Protein AF-A0A9W7EM83-F1 (afdb_monomer_lite)

Radius of gyration: 25.7 Å; chains: 1; bounding box: 63×50×72 Å

Secondary structure (DSSP, 8-state):
------SSGGGB---S-TTS-BPTTEESGGG-EE-TTEEEES-GGG-EEEE--TTTHHHHHHHHHHHHHHHHHHHHHHHTTTS-HHHHHHHHHHHHHHHHHHHHHHHHHHHHHHHHHHHHHHHHHHHHHHHHHT----HHHHHHHHHHHTTT-S-TTTSS-GGGTS---HHHHHHHHHHHHHHHHHHHHHHHHHHHHHHHTHHHH-S-HHHHHTTS-HHHHHHHHHHHHHHHHHH-HHHHTTHHHHTTB-GGGTTHHHHHHHHHHHHHTGGGGSSTT-HHHHHHHHHHHHHHHHHHHHH--BSSHHHHHHHHHHHHHHHHHHHHHHHHHHHHHHHHHHHHHHHHHHHT--

Structure (mmCIF, N/CA/C/O backbone):
data_AF-A0A9W7EM83-F1
#
_entry.id   AF-A0A9W7EM83-F1
#
loop_
_atom_site.group_PDB
_atom_site.id
_atom_site.type_symbol
_atom_site.label_atom_id
_atom_site.label_alt_id
_atom_site.label_comp_id
_atom_site.label_asym_id
_atom_site.label_entity_id
_atom_site.label_seq_id
_atom_site.pdbx_PDB_ins_code
_atom_site.Cartn_x
_atom_site.Cartn_y
_atom_site.Cartn_z
_atom_site.occupancy
_atom_site.B_iso_or_equiv
_atom_site.auth_seq_id
_atom_site.auth_comp_id
_atom_site.auth_asym_id
_atom_site.auth_atom_id
_atom_site.pdbx_PDB_model_num
ATOM 1 N N . MET A 1 1 ? 36.657 0.767 -36.442 1.00 49.69 1 MET A N 1
ATOM 2 C CA . MET A 1 1 ? 35.307 1.343 -36.303 1.00 49.69 1 MET A CA 1
ATOM 3 C C . MET A 1 1 ? 34.689 0.640 -35.122 1.00 49.69 1 MET A C 1
ATOM 5 O O . MET A 1 1 ? 34.469 -0.561 -35.218 1.00 49.69 1 MET A O 1
ATOM 9 N N . ASP A 1 2 ? 34.515 1.343 -34.010 1.00 57.38 2 ASP A N 1
ATOM 10 C CA . ASP A 1 2 ? 33.859 0.766 -32.840 1.00 57.38 2 ASP A CA 1
ATOM 11 C C . ASP A 1 2 ? 32.351 0.787 -33.092 1.00 57.38 2 ASP A C 1
ATOM 13 O O . ASP A 1 2 ? 31.759 1.849 -33.286 1.00 57.38 2 ASP A O 1
ATOM 17 N N . ILE A 1 3 ? 31.741 -0.396 -33.169 1.00 64.19 3 ILE A N 1
ATOM 18 C CA . ILE A 1 3 ? 30.293 -0.542 -33.322 1.00 64.19 3 ILE A CA 1
ATOM 19 C C . ILE A 1 3 ? 29.678 -0.306 -31.944 1.00 64.19 3 ILE A C 1
ATOM 21 O O . ILE A 1 3 ? 29.741 -1.165 -31.065 1.00 64.19 3 ILE A O 1
ATOM 25 N N . LEU A 1 4 ? 29.113 0.881 -31.742 1.00 67.88 4 LEU A N 1
ATOM 26 C CA . LEU A 1 4 ? 28.417 1.230 -30.510 1.00 67.88 4 LEU A CA 1
ATOM 27 C C . LEU A 1 4 ? 26.997 0.661 -30.552 1.00 67.88 4 LEU A C 1
ATOM 29 O O . LEU A 1 4 ? 26.191 1.040 -31.399 1.00 67.88 4 LEU A O 1
ATOM 33 N N . GLN A 1 5 ? 26.699 -0.266 -29.642 1.00 71.31 5 GLN A N 1
ATOM 34 C CA . GLN A 1 5 ? 25.366 -0.847 -29.519 1.00 71.31 5 GLN A CA 1
ATOM 35 C C . GLN A 1 5 ? 24.432 0.082 -28.752 1.00 71.31 5 GLN A C 1
ATOM 37 O O . GLN A 1 5 ? 24.792 0.651 -27.721 1.00 71.31 5 GLN A O 1
ATOM 42 N N . CYS A 1 6 ? 23.207 0.192 -29.247 1.00 73.25 6 CYS A N 1
ATOM 43 C CA . CYS A 1 6 ? 22.164 0.962 -28.598 1.00 73.25 6 CYS A CA 1
ATOM 44 C C . CYS A 1 6 ? 21.728 0.319 -27.290 1.00 73.25 6 CYS A C 1
ATOM 46 O O . CYS A 1 6 ? 21.793 -0.899 -27.116 1.00 73.25 6 CYS A O 1
ATOM 48 N N . GLN A 1 7 ? 21.244 1.148 -26.369 1.00 70.25 7 GLN A N 1
ATOM 49 C CA . GLN A 1 7 ? 20.857 0.671 -25.047 1.00 70.25 7 GLN A CA 1
ATOM 50 C C . GLN A 1 7 ? 19.668 -0.301 -25.112 1.00 70.25 7 GLN A C 1
ATOM 52 O O . GLN A 1 7 ? 19.608 -1.262 -24.343 1.00 70.25 7 GLN A O 1
ATOM 57 N N . ASN A 1 8 ? 18.771 -0.088 -26.075 1.00 74.38 8 ASN A N 1
ATOM 58 C CA . ASN A 1 8 ? 17.724 -1.016 -26.478 1.00 74.38 8 ASN A CA 1
ATOM 59 C C . ASN A 1 8 ? 17.770 -1.169 -28.014 1.00 74.38 8 ASN A C 1
ATOM 61 O O . ASN A 1 8 ? 17.796 -0.150 -28.711 1.00 74.38 8 ASN A O 1
ATOM 65 N N . PRO A 1 9 ? 17.754 -2.401 -28.558 1.00 74.75 9 PRO A N 1
ATOM 66 C CA . PRO A 1 9 ? 17.770 -2.633 -30.004 1.00 74.75 9 PRO A CA 1
ATOM 67 C C . PRO A 1 9 ? 16.621 -1.953 -30.757 1.00 74.75 9 PRO A C 1
ATOM 69 O O . PRO A 1 9 ? 16.778 -1.600 -31.918 1.00 74.75 9 PRO A O 1
ATOM 72 N N . MET A 1 10 ? 15.477 -1.739 -30.101 1.00 77.50 10 MET A N 1
ATOM 73 C CA . MET A 1 10 ? 14.295 -1.116 -30.706 1.00 77.50 10 MET A CA 1
ATOM 74 C C . MET A 1 10 ? 14.425 0.404 -30.873 1.00 77.50 10 MET A C 1
ATOM 76 O O . MET A 1 10 ? 13.643 0.995 -31.611 1.00 77.50 10 MET A O 1
ATOM 80 N N . HIS A 1 11 ? 15.381 1.050 -30.195 1.00 84.00 11 HIS A N 1
ATOM 81 C CA . HIS A 1 11 ? 15.569 2.507 -30.278 1.00 84.00 11 HIS A CA 1
ATOM 82 C C . HIS A 1 11 ? 16.414 2.918 -31.481 1.00 84.00 11 HIS A C 1
ATOM 84 O O . HIS A 1 11 ? 16.572 4.107 -31.745 1.00 84.00 11 HIS A O 1
ATOM 90 N N . CYS A 1 12 ? 16.971 1.946 -32.203 1.00 84.94 12 CYS A N 1
ATOM 91 C CA . CYS A 1 12 ? 17.885 2.182 -33.301 1.00 84.94 12 CYS A CA 1
ATOM 92 C C . CYS A 1 12 ? 17.387 1.538 -34.579 1.00 84.94 12 CYS A C 1
ATOM 94 O O . CYS A 1 12 ? 17.029 0.363 -34.603 1.00 84.94 12 CYS A O 1
ATOM 96 N N . LYS A 1 13 ? 17.431 2.311 -35.662 1.00 82.19 13 LYS A N 1
ATOM 97 C CA . LYS A 1 13 ? 17.262 1.792 -37.021 1.00 82.19 13 LYS A CA 1
ATOM 98 C C . LYS A 1 13 ? 18.557 1.162 -37.537 1.00 82.19 13 LYS A C 1
ATOM 100 O O . LYS A 1 13 ? 18.506 0.190 -38.285 1.00 82.19 13 LYS A O 1
ATOM 105 N N . GLY A 1 14 ? 19.702 1.688 -37.090 1.00 69.19 14 GLY A N 1
ATOM 106 C CA . GLY A 1 14 ? 21.023 1.332 -37.607 1.00 69.19 14 GLY A CA 1
ATOM 107 C C . GLY A 1 14 ? 21.292 1.954 -38.983 1.00 69.19 14 GLY A C 1
ATOM 108 O O . GLY A 1 14 ? 20.375 2.197 -39.760 1.00 69.19 14 GLY A O 1
ATOM 109 N N . GLY A 1 15 ? 22.559 2.237 -39.290 1.00 69.44 15 GLY A N 1
ATOM 110 C CA . GLY A 1 15 ? 22.936 2.894 -40.543 1.00 69.44 15 GLY A CA 1
ATOM 111 C C . GLY A 1 15 ? 24.332 3.510 -40.499 1.00 69.44 15 GLY A C 1
ATOM 112 O O . GLY A 1 15 ? 24.986 3.510 -39.458 1.00 69.44 15 GLY A O 1
ATOM 113 N N . VAL A 1 16 ? 24.795 4.004 -41.651 1.00 65.75 16 VAL A N 1
ATOM 114 C CA . VAL A 1 16 ? 26.081 4.720 -41.800 1.00 65.75 16 VAL A CA 1
ATOM 115 C C . VAL A 1 16 ? 25.882 6.242 -41.745 1.00 65.75 16 VAL A C 1
ATOM 117 O O . VAL A 1 16 ? 26.841 6.979 -41.536 1.00 65.75 16 VAL A O 1
ATOM 120 N N . ASP A 1 17 ? 24.640 6.702 -41.918 1.00 69.31 17 ASP A N 1
ATOM 121 C CA . ASP A 1 17 ? 24.267 8.113 -41.865 1.00 69.31 17 ASP A CA 1
ATOM 122 C C . ASP A 1 17 ? 24.101 8.571 -40.415 1.00 69.31 17 ASP A C 1
ATOM 124 O O . ASP A 1 17 ? 23.367 7.952 -39.643 1.00 69.31 17 ASP A O 1
ATOM 128 N N . THR A 1 18 ? 24.785 9.656 -40.045 1.00 65.44 18 THR A N 1
ATOM 129 C CA . THR A 1 18 ? 24.833 10.154 -38.659 1.00 65.44 18 THR A CA 1
ATOM 130 C C . THR A 1 18 ? 23.515 10.749 -38.167 1.00 65.44 18 THR A C 1
ATOM 132 O O . THR A 1 18 ? 23.323 10.860 -36.958 1.00 65.44 18 THR A O 1
ATOM 135 N N . ASP A 1 19 ? 22.606 11.082 -39.084 1.00 66.75 19 ASP A N 1
ATOM 136 C CA . ASP A 1 19 ? 21.391 11.840 -38.777 1.00 66.75 19 ASP A CA 1
ATOM 137 C C . ASP A 1 19 ? 20.120 10.965 -38.677 1.00 66.75 19 ASP A C 1
ATOM 139 O O . ASP A 1 19 ? 19.109 11.438 -38.169 1.00 66.75 19 ASP A O 1
ATOM 143 N N . ASP A 1 20 ? 20.155 9.685 -39.087 1.00 74.38 20 ASP A N 1
ATOM 144 C CA . ASP A 1 20 ? 18.991 8.762 -39.054 1.00 74.38 20 ASP A CA 1
ATOM 145 C C . ASP A 1 20 ? 19.320 7.408 -38.387 1.00 74.38 20 ASP A C 1
ATOM 147 O O . ASP A 1 20 ? 18.871 6.339 -38.803 1.00 74.38 20 ASP A O 1
ATOM 151 N N . LEU A 1 21 ? 20.146 7.432 -37.333 1.00 83.50 21 LEU A N 1
ATOM 152 C CA . LEU A 1 21 ? 20.467 6.228 -36.549 1.00 83.50 21 LEU A CA 1
ATOM 153 C C . LEU A 1 21 ? 19.331 5.794 -35.610 1.00 83.50 21 LEU A C 1
ATOM 155 O O . LEU A 1 21 ? 19.202 4.597 -35.324 1.00 83.50 21 LEU A O 1
ATOM 159 N N . CYS A 1 22 ? 18.532 6.743 -35.116 1.00 85.88 22 CYS A N 1
ATOM 160 C CA . CYS A 1 22 ? 17.524 6.510 -34.084 1.00 85.88 22 CYS A CA 1
ATOM 161 C C . CYS A 1 22 ? 16.130 6.227 -34.657 1.00 85.88 22 CYS A C 1
ATOM 163 O O . CYS A 1 22 ? 15.745 6.707 -35.723 1.00 85.88 22 CYS A O 1
ATOM 165 N N . ALA A 1 23 ? 15.363 5.409 -33.939 1.00 86.06 23 ALA A N 1
ATOM 166 C CA . ALA A 1 23 ? 13.948 5.195 -34.209 1.00 86.06 23 ALA A CA 1
ATOM 167 C C . ALA A 1 23 ? 13.138 6.473 -33.925 1.00 86.06 23 ALA A C 1
ATOM 169 O O . ALA A 1 23 ? 13.580 7.359 -33.196 1.00 86.06 23 ALA A O 1
ATOM 170 N N . GLU A 1 24 ? 11.940 6.567 -34.500 1.00 86.31 24 GLU A N 1
ATOM 171 C CA . GLU A 1 24 ? 11.069 7.735 -34.337 1.00 86.31 24 GLU A CA 1
ATOM 172 C C . GLU A 1 24 ? 10.780 8.024 -32.854 1.00 86.31 24 GLU A C 1
ATOM 174 O O . GLU A 1 24 ? 10.448 7.118 -32.089 1.00 86.31 24 GLU A O 1
ATOM 179 N N . GLY A 1 25 ? 10.933 9.288 -32.451 1.00 82.81 25 GLY A N 1
ATOM 180 C CA . GLY A 1 25 ? 10.764 9.734 -31.067 1.00 82.81 25 GLY A CA 1
ATOM 181 C C . GLY A 1 25 ? 11.995 9.579 -30.170 1.00 82.81 25 GLY A C 1
ATOM 182 O O . GLY A 1 25 ? 11.951 10.043 -29.031 1.00 82.81 25 GLY A O 1
ATOM 183 N N . TYR A 1 26 ? 13.092 8.998 -30.671 1.00 85.12 26 TYR A N 1
ATOM 184 C CA . TYR A 1 26 ? 14.359 8.829 -29.956 1.00 85.12 26 TYR A CA 1
ATOM 185 C C . TYR A 1 26 ? 15.478 9.676 -30.577 1.00 85.12 26 TYR A C 1
ATOM 187 O O . TYR A 1 26 ? 15.551 9.851 -31.789 1.00 85.12 26 TYR A O 1
ATOM 195 N N . THR A 1 27 ? 16.388 10.179 -29.745 1.00 86.38 27 THR A N 1
ATOM 196 C CA . THR A 1 27 ? 17.524 11.016 -30.152 1.00 86.38 27 THR A CA 1
ATOM 197 C C . THR A 1 27 ? 18.722 10.842 -29.206 1.00 86.38 27 THR A C 1
ATOM 199 O O . THR A 1 27 ? 18.660 10.109 -28.214 1.00 86.38 27 THR A O 1
ATOM 202 N N . GLY A 1 28 ? 19.831 11.519 -29.507 1.00 81.38 28 GLY A N 1
ATOM 203 C CA . GLY A 1 28 ? 21.039 11.562 -28.682 1.00 81.38 28 GLY A CA 1
ATOM 204 C C . GLY A 1 28 ? 21.938 10.316 -28.763 1.00 81.38 28 GLY A C 1
ATOM 205 O O . GLY A 1 28 ? 21.669 9.374 -29.513 1.00 81.38 28 GLY A O 1
ATOM 206 N N . PRO A 1 29 ? 23.047 10.293 -27.997 1.00 79.25 29 PRO A N 1
ATOM 207 C CA . PRO A 1 29 ? 23.989 9.176 -28.000 1.00 79.25 29 PRO A CA 1
ATOM 208 C C . PRO A 1 29 ? 23.312 7.854 -27.618 1.00 79.25 29 PRO A C 1
ATOM 210 O O . PRO A 1 29 ? 22.580 7.792 -26.632 1.00 79.25 29 PRO A O 1
ATOM 213 N N . LEU A 1 30 ? 23.574 6.792 -28.391 1.00 77.81 30 LEU A N 1
ATOM 214 C CA . LEU A 1 30 ? 22.966 5.457 -28.233 1.00 77.81 30 LEU A CA 1
ATOM 215 C C . LEU A 1 30 ? 21.424 5.435 -28.315 1.00 77.81 30 LEU A C 1
ATOM 217 O O . LEU A 1 30 ? 20.813 4.455 -27.879 1.00 77.81 30 LEU A O 1
ATOM 221 N N . CYS A 1 31 ? 20.812 6.499 -28.855 1.00 83.56 31 CYS A N 1
ATOM 222 C CA . CYS A 1 31 ? 19.362 6.696 -28.938 1.00 83.56 31 CYS A CA 1
ATOM 223 C C . CYS A 1 31 ? 18.668 6.553 -27.573 1.00 83.56 31 CYS A C 1
ATOM 225 O O . CYS A 1 31 ? 17.634 5.899 -27.427 1.00 83.56 31 CYS A O 1
ATOM 227 N N . ALA A 1 32 ? 19.300 7.135 -26.550 1.00 78.81 32 ALA A N 1
ATOM 228 C CA . ALA A 1 32 ? 18.890 7.049 -25.151 1.00 78.81 32 ALA A CA 1
ATOM 229 C C . ALA A 1 32 ? 18.192 8.322 -24.628 1.00 78.81 32 ALA A C 1
ATOM 231 O O . ALA A 1 32 ? 18.036 8.478 -23.418 1.00 78.81 32 ALA A O 1
ATOM 232 N N . ALA A 1 33 ? 17.776 9.234 -25.509 1.00 79.69 33 ALA A N 1
ATOM 233 C CA . ALA A 1 33 ? 16.968 10.406 -25.173 1.00 79.69 33 ALA A CA 1
ATOM 234 C C . ALA A 1 33 ? 15.706 10.464 -26.049 1.00 79.69 33 ALA A C 1
ATOM 236 O O . ALA A 1 33 ? 15.652 9.811 -27.089 1.00 79.69 33 ALA A O 1
ATOM 237 N N . CYS A 1 34 ? 14.700 11.239 -25.638 1.00 79.69 34 CYS A N 1
ATOM 238 C CA . CYS A 1 34 ? 13.476 11.444 -26.416 1.00 79.69 34 CYS A CA 1
ATOM 239 C C . CYS A 1 34 ? 13.520 12.748 -27.216 1.00 79.69 34 CYS A C 1
ATOM 241 O O . CYS A 1 34 ? 14.134 13.725 -26.789 1.00 79.69 34 CYS A O 1
ATOM 243 N N . ASP A 1 35 ? 12.873 12.743 -28.377 1.00 83.00 35 ASP A N 1
ATOM 244 C CA . ASP A 1 35 ? 12.746 13.909 -29.254 1.00 83.00 35 ASP A CA 1
ATOM 245 C C . ASP A 1 35 ? 11.735 14.943 -28.702 1.00 83.00 35 ASP A C 1
ATOM 247 O O . ASP A 1 35 ? 10.954 14.660 -27.795 1.00 83.00 35 ASP A O 1
ATOM 251 N N . THR A 1 36 ? 11.722 16.147 -29.274 1.00 72.56 36 THR A N 1
ATOM 252 C CA . THR A 1 36 ? 11.050 17.380 -28.814 1.00 72.56 36 THR A CA 1
ATOM 253 C C . THR A 1 36 ? 9.522 17.322 -28.628 1.00 72.56 36 THR A C 1
ATOM 255 O O . THR A 1 36 ? 8.952 18.278 -28.112 1.00 72.56 36 THR A O 1
ATOM 258 N N . ASN A 1 37 ? 8.855 16.208 -28.954 1.00 71.62 37 ASN A N 1
ATOM 259 C CA . ASN A 1 37 ? 7.415 15.973 -28.730 1.00 71.62 37 ASN A CA 1
ATOM 260 C C . ASN A 1 37 ? 7.110 14.676 -27.960 1.00 71.62 37 ASN A C 1
ATOM 262 O O . ASN A 1 37 ? 5.963 14.221 -27.910 1.00 71.62 37 ASN A O 1
ATOM 266 N N . PHE A 1 38 ? 8.139 14.061 -27.385 1.00 76.06 38 PHE A N 1
ATOM 267 C CA . PHE A 1 38 ? 8.040 12.794 -26.689 1.00 76.06 38 PHE A CA 1
ATOM 268 C C . PHE A 1 38 ? 8.564 12.935 -25.263 1.00 76.06 38 PHE A C 1
ATOM 270 O O . PHE A 1 38 ? 9.593 13.560 -25.017 1.00 76.06 38 PHE A O 1
ATOM 277 N N . ALA A 1 39 ? 7.890 12.299 -24.313 1.00 70.31 39 ALA A N 1
ATOM 278 C CA . ALA A 1 39 ? 8.386 12.183 -22.955 1.00 70.31 39 ALA A CA 1
ATOM 279 C C . ALA A 1 39 ? 8.982 10.806 -22.694 1.00 70.31 39 ALA A C 1
ATOM 281 O O . ALA A 1 39 ? 8.380 9.774 -23.004 1.00 70.31 39 ALA A O 1
ATOM 282 N N . ALA A 1 40 ? 10.153 10.824 -22.062 1.00 66.38 40 ALA A N 1
ATOM 283 C CA . ALA A 1 40 ? 10.807 9.643 -21.536 1.00 66.38 40 ALA A CA 1
ATOM 284 C C . ALA A 1 40 ? 10.001 9.043 -20.380 1.00 66.38 40 ALA A C 1
ATOM 286 O O . ALA A 1 40 ? 9.640 9.736 -19.429 1.00 66.38 40 ALA A O 1
ATOM 287 N N . VAL A 1 41 ? 9.760 7.739 -20.460 1.00 61.66 41 VAL A N 1
ATOM 288 C CA . VAL A 1 41 ? 9.208 6.907 -19.392 1.00 61.66 41 VAL A CA 1
ATOM 289 C C . VAL A 1 41 ? 10.156 5.733 -19.175 1.00 61.66 41 VAL A C 1
ATOM 291 O O . VAL A 1 41 ? 10.472 5.011 -20.119 1.00 61.66 41 VAL A O 1
ATOM 294 N N . GLY A 1 42 ? 10.598 5.524 -17.936 1.00 53.66 42 GLY A N 1
ATOM 295 C CA . GLY A 1 42 ? 11.613 4.516 -17.605 1.00 53.66 42 GLY A CA 1
ATOM 296 C C . GLY A 1 42 ? 13.051 4.981 -17.868 1.00 53.66 42 GLY A C 1
ATOM 297 O O . GLY A 1 42 ? 13.299 6.131 -18.217 1.00 53.66 42 GLY A O 1
ATOM 298 N N . PHE A 1 43 ? 14.021 4.084 -17.675 1.00 54.38 43 PHE A N 1
ATOM 299 C CA . PHE A 1 43 ? 15.445 4.390 -17.839 1.00 54.38 43 PHE A CA 1
ATOM 300 C C . PHE A 1 43 ? 16.209 3.226 -18.470 1.00 54.38 43 PHE A C 1
ATOM 302 O O . PHE A 1 43 ? 15.812 2.055 -18.412 1.00 54.38 43 PHE A O 1
ATOM 309 N N . GLY A 1 44 ? 17.349 3.552 -19.068 1.00 63.78 44 GLY A N 1
ATOM 310 C CA . GLY A 1 44 ? 18.242 2.585 -19.679 1.00 63.78 44 GLY A CA 1
ATOM 311 C C . GLY A 1 44 ? 17.572 1.731 -20.759 1.00 63.78 44 GLY A C 1
ATOM 312 O O . GLY A 1 44 ? 17.021 2.263 -21.715 1.00 63.78 44 GLY A O 1
ATOM 313 N N . GLN A 1 45 ? 17.594 0.401 -20.611 1.00 58.31 45 GLN A N 1
ATOM 314 C CA . GLN A 1 45 ? 16.956 -0.503 -21.586 1.00 58.31 45 GLN A CA 1
ATOM 315 C C . GLN A 1 45 ? 15.419 -0.425 -21.573 1.00 58.31 45 GLN A C 1
ATOM 317 O O . GLN A 1 45 ? 14.781 -0.837 -22.538 1.00 58.31 45 GLN A O 1
ATOM 322 N N . SER A 1 46 ? 14.828 0.086 -20.486 1.00 58.00 46 SER A N 1
ATOM 323 C CA . SER A 1 46 ? 13.373 0.228 -20.306 1.00 58.00 46 SER A CA 1
ATOM 324 C C . SER A 1 46 ? 12.832 1.608 -20.690 1.00 58.00 46 SER A C 1
ATOM 326 O O . SER A 1 46 ? 11.640 1.859 -20.533 1.00 58.00 46 SER A O 1
ATOM 328 N N . LEU A 1 47 ? 13.702 2.504 -21.167 1.00 66.25 47 LEU A N 1
ATOM 329 C CA . LEU A 1 47 ? 13.317 3.834 -21.624 1.00 66.25 47 LEU A CA 1
ATOM 330 C C . LEU A 1 47 ? 12.341 3.721 -22.804 1.00 66.25 47 LEU A C 1
ATOM 332 O O . LEU A 1 47 ? 12.634 3.066 -23.796 1.00 66.25 47 LEU A O 1
ATOM 336 N N . THR A 1 48 ? 11.200 4.390 -22.725 1.00 73.38 48 THR A N 1
ATOM 337 C CA . THR A 1 48 ? 10.223 4.494 -23.814 1.00 73.38 48 THR A CA 1
ATOM 338 C C . THR A 1 48 ? 9.840 5.948 -24.015 1.00 73.38 48 THR A C 1
ATOM 340 O O . THR A 1 48 ? 9.620 6.669 -23.046 1.00 73.38 48 THR A O 1
ATOM 343 N N . CYS A 1 49 ? 9.786 6.384 -25.269 1.00 77.38 49 CYS A N 1
ATOM 344 C CA . CYS A 1 49 ? 9.419 7.746 -25.627 1.00 77.38 49 CYS A CA 1
ATOM 345 C C . CYS A 1 49 ? 7.950 7.759 -26.059 1.00 77.38 49 CYS A C 1
ATOM 347 O O . CYS A 1 49 ? 7.604 7.204 -27.099 1.00 77.38 49 CYS A O 1
ATOM 349 N N . ASN A 1 50 ? 7.076 8.361 -25.249 1.00 75.31 50 ASN A N 1
ATOM 350 C CA . ASN A 1 50 ? 5.644 8.472 -25.543 1.00 75.31 50 ASN A CA 1
ATOM 351 C C . ASN A 1 50 ? 5.311 9.870 -26.056 1.00 75.31 50 ASN A C 1
ATOM 353 O O . ASN A 1 50 ? 5.762 10.854 -25.476 1.00 75.31 50 ASN A O 1
ATOM 357 N N . VAL A 1 51 ? 4.492 9.959 -27.106 1.00 76.06 51 VAL A N 1
ATOM 358 C CA . VAL A 1 51 ? 4.029 11.241 -27.658 1.00 76.06 51 VAL A CA 1
ATOM 359 C C . VAL A 1 51 ? 3.271 12.026 -26.584 1.00 76.06 51 VAL A C 1
ATOM 361 O O . VAL A 1 51 ? 2.377 11.484 -25.928 1.00 76.06 51 VAL A O 1
ATOM 364 N N . CYS A 1 52 ? 3.606 13.304 -26.420 1.00 69.06 52 CYS A N 1
ATOM 365 C CA . CYS A 1 52 ? 2.844 14.217 -25.576 1.00 69.06 52 CYS A CA 1
ATOM 366 C C . CYS A 1 52 ? 1.535 14.601 -26.286 1.00 69.06 52 CYS A C 1
ATOM 368 O O . CYS A 1 52 ? 1.526 15.453 -27.171 1.00 69.06 52 CYS A O 1
ATOM 370 N N . ASP A 1 53 ? 0.420 13.970 -25.913 1.00 62.44 53 ASP A N 1
ATOM 371 C CA . ASP A 1 53 ? -0.907 14.378 -26.383 1.00 62.44 53 ASP A CA 1
ATOM 372 C C . ASP A 1 53 ? -1.338 15.636 -25.608 1.00 62.44 53 ASP A C 1
ATOM 374 O O . ASP A 1 53 ? -1.509 15.598 -24.387 1.00 62.44 53 ASP A O 1
ATOM 378 N N . MET A 1 54 ? -1.482 16.767 -26.304 1.00 50.28 54 MET A N 1
ATOM 379 C CA . MET A 1 54 ? -1.636 18.124 -25.745 1.00 50.28 54 MET A CA 1
ATOM 380 C C . MET A 1 54 ? -2.901 18.373 -24.888 1.00 50.28 54 MET A C 1
ATOM 382 O O . MET A 1 54 ? -3.188 19.504 -24.502 1.00 50.28 54 MET A O 1
ATOM 386 N N . ASN A 1 55 ? -3.636 17.327 -24.513 1.00 50.16 55 ASN A N 1
ATOM 387 C CA . ASN A 1 55 ? -4.705 17.366 -23.512 1.00 50.16 55 ASN A CA 1
ATOM 388 C C . ASN A 1 55 ? -4.211 17.078 -22.073 1.00 50.16 55 ASN A C 1
ATOM 390 O O . ASN A 1 55 ? -5.017 17.008 -21.142 1.00 50.16 55 ASN A O 1
ATOM 394 N N . SER A 1 56 ? -2.900 16.911 -21.861 1.00 54.38 56 SER A N 1
ATOM 395 C CA . SER A 1 56 ? -2.285 16.546 -20.573 1.00 54.38 56 SER A CA 1
ATOM 396 C C . SER A 1 56 ? -2.119 17.689 -19.558 1.00 54.38 56 SER A C 1
ATOM 398 O O . SER A 1 56 ? -1.814 17.416 -18.394 1.00 54.38 56 SER A O 1
ATOM 400 N N . GLU A 1 57 ? -2.367 18.950 -19.932 1.00 51.38 57 GLU A N 1
ATOM 401 C CA . GLU A 1 57 ? -2.297 20.093 -18.999 1.00 51.38 57 GLU A CA 1
ATOM 402 C C . GLU A 1 57 ? -3.367 20.014 -17.894 1.00 51.38 57 GLU A C 1
ATOM 404 O O . GLU A 1 57 ? -3.115 20.359 -16.735 1.00 51.38 57 GLU A O 1
ATOM 409 N N . ALA A 1 58 ? -4.551 19.477 -18.213 1.00 50.84 58 ALA A N 1
ATOM 410 C CA . ALA A 1 58 ? -5.657 19.364 -17.264 1.00 50.84 58 ALA A CA 1
ATOM 411 C C . ALA A 1 58 ? -5.351 18.379 -16.122 1.00 50.84 58 ALA A C 1
ATOM 413 O O . ALA A 1 58 ? -5.630 18.669 -14.959 1.00 50.84 58 ALA A O 1
ATOM 414 N N . THR A 1 59 ? -4.730 17.236 -16.420 1.00 48.44 59 THR A N 1
ATOM 415 C CA . THR A 1 59 ? -4.432 16.188 -15.427 1.00 48.44 59 THR A CA 1
ATOM 416 C C . THR A 1 59 ? -3.422 16.661 -14.382 1.00 48.44 59 THR A C 1
ATOM 418 O O . THR A 1 59 ? -3.538 16.351 -13.197 1.00 48.44 59 THR A O 1
ATOM 421 N N . VAL A 1 60 ? -2.447 17.465 -14.797 1.00 49.72 60 VAL A N 1
ATOM 422 C CA . VAL A 1 60 ? -1.371 17.942 -13.923 1.00 49.72 60 VAL A CA 1
ATOM 423 C C . VAL A 1 60 ? -1.818 19.136 -13.099 1.00 49.72 60 VAL A C 1
ATOM 425 O O . VAL A 1 60 ? -1.537 19.184 -11.901 1.00 49.72 60 VAL A O 1
ATOM 428 N N . ALA A 1 61 ? -2.592 20.047 -13.693 1.00 54.31 61 ALA A N 1
ATOM 429 C CA . ALA A 1 61 ? -3.259 21.109 -12.952 1.00 54.31 61 ALA A CA 1
ATOM 430 C C . ALA A 1 61 ? -4.148 20.532 -11.838 1.00 54.31 61 ALA A C 1
ATOM 432 O O . ALA A 1 61 ? -4.156 21.064 -10.730 1.00 54.31 61 ALA A O 1
ATOM 433 N N . ILE A 1 62 ? -4.821 19.401 -12.087 1.00 52.88 62 ILE A N 1
ATOM 434 C CA . ILE A 1 62 ? -5.599 18.682 -11.070 1.00 52.88 62 ILE A CA 1
ATOM 435 C C . ILE A 1 62 ? -4.692 18.148 -9.951 1.00 52.88 62 ILE A C 1
ATOM 437 O O . ILE A 1 62 ? -4.998 18.367 -8.781 1.00 52.88 62 ILE A O 1
ATOM 441 N N . ILE A 1 63 ? -3.564 17.498 -10.264 1.00 54.69 63 ILE A N 1
ATOM 442 C CA . ILE A 1 63 ? -2.643 16.960 -9.242 1.00 54.69 63 ILE A CA 1
ATOM 443 C C . ILE A 1 63 ? -2.022 18.085 -8.402 1.00 54.69 63 ILE A C 1
ATOM 445 O O . ILE A 1 63 ? -2.029 18.009 -7.172 1.00 54.69 63 ILE A O 1
ATOM 449 N N . VAL A 1 64 ? -1.535 19.155 -9.035 1.00 60.78 64 VAL A N 1
ATOM 450 C CA . VAL A 1 64 ? -0.967 20.320 -8.339 1.00 60.78 64 VAL A CA 1
ATOM 451 C C . VAL A 1 64 ? -2.035 21.020 -7.500 1.00 60.78 64 VAL A C 1
ATOM 453 O O . VAL A 1 64 ? -1.775 21.353 -6.345 1.00 60.78 64 VAL A O 1
ATOM 456 N N . ALA A 1 65 ? -3.258 21.176 -8.015 1.00 64.81 65 ALA A N 1
ATOM 457 C CA . ALA A 1 65 ? -4.373 21.721 -7.248 1.00 64.81 65 ALA A CA 1
ATOM 458 C C . ALA A 1 65 ? -4.720 20.840 -6.040 1.00 64.81 65 ALA A C 1
ATOM 460 O O . ALA A 1 65 ? -4.944 21.373 -4.956 1.00 64.81 65 ALA A O 1
ATOM 461 N N . ILE A 1 66 ? -4.705 19.509 -6.177 1.00 66.25 66 ILE A N 1
ATOM 462 C CA . ILE A 1 66 ? -4.915 18.580 -5.058 1.00 66.25 66 ILE A CA 1
ATOM 463 C C . ILE A 1 66 ? -3.798 18.731 -4.019 1.00 66.25 66 ILE A C 1
ATOM 465 O O . ILE A 1 66 ? -4.095 18.848 -2.833 1.00 66.25 66 ILE A O 1
ATOM 469 N N . ILE A 1 67 ? -2.528 18.788 -4.432 1.00 70.62 67 ILE A N 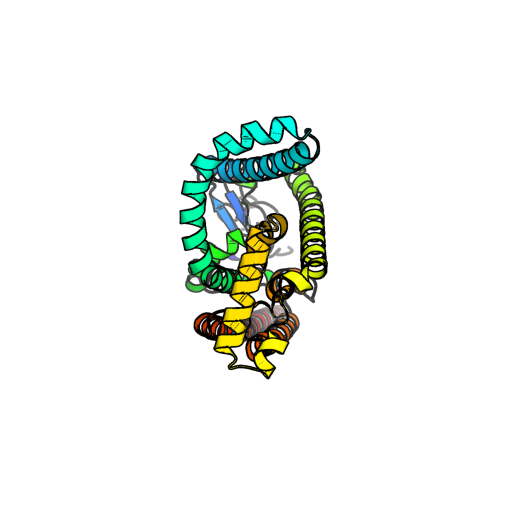1
ATOM 470 C CA . ILE A 1 67 ? -1.389 18.963 -3.515 1.00 70.62 67 ILE A CA 1
ATOM 471 C C . ILE A 1 67 ? -1.480 20.309 -2.787 1.00 70.62 67 ILE A C 1
ATOM 473 O O . ILE A 1 67 ? -1.317 20.353 -1.568 1.00 70.62 67 ILE A O 1
ATOM 477 N N . LEU A 1 68 ? -1.794 21.394 -3.498 1.00 77.44 68 LEU A N 1
ATOM 478 C CA . LEU A 1 68 ? -1.976 22.721 -2.910 1.00 77.44 68 LEU A CA 1
ATOM 479 C C . LEU A 1 68 ? -3.188 22.774 -1.976 1.00 77.44 68 LEU A C 1
ATOM 481 O O . LEU A 1 68 ? -3.100 23.393 -0.920 1.00 77.44 68 LEU A O 1
ATOM 485 N N . LEU A 1 69 ? -4.291 22.096 -2.305 1.00 74.56 69 LEU A N 1
ATOM 486 C CA . LEU A 1 69 ? -5.465 21.983 -1.436 1.00 74.56 69 LEU A CA 1
ATOM 487 C C . LEU A 1 69 ? -5.157 21.182 -0.171 1.00 74.56 69 LEU A C 1
ATOM 489 O O . LEU A 1 69 ? -5.546 21.595 0.920 1.00 74.56 69 LEU A O 1
ATOM 493 N N . VAL A 1 70 ? -4.429 20.071 -0.290 1.00 71.69 70 VAL A N 1
ATOM 494 C CA . VAL A 1 70 ? -3.985 19.265 0.854 1.00 71.69 70 VAL A CA 1
ATOM 495 C C . VAL A 1 70 ? -3.024 20.075 1.721 1.00 71.69 70 VAL A C 1
ATOM 497 O O . VAL A 1 70 ? -3.202 20.136 2.936 1.00 71.69 70 VAL A O 1
ATOM 500 N N . PHE A 1 71 ? -2.056 20.767 1.118 1.00 74.50 71 PHE A N 1
ATOM 501 C CA . PHE A 1 71 ? -1.121 21.627 1.838 1.00 74.50 71 PHE A CA 1
ATOM 502 C C . PHE A 1 71 ? -1.834 22.799 2.520 1.00 74.50 71 PHE A C 1
ATOM 504 O O . PHE A 1 71 ? -1.589 23.051 3.696 1.00 74.50 71 PHE A O 1
ATOM 511 N N . ALA A 1 72 ? -2.770 23.465 1.842 1.00 72.56 72 ALA A N 1
ATOM 512 C CA . ALA A 1 72 ? -3.578 24.540 2.408 1.00 72.56 72 ALA A CA 1
ATOM 513 C C . ALA A 1 72 ? -4.499 24.041 3.530 1.00 72.56 72 ALA A C 1
ATOM 515 O O . ALA A 1 72 ? -4.645 24.728 4.536 1.00 72.56 72 ALA A O 1
ATOM 516 N N . ALA A 1 73 ? -5.078 22.842 3.417 1.00 70.00 73 ALA A N 1
ATOM 517 C CA . ALA A 1 73 ? -5.876 22.229 4.477 1.00 70.00 73 ALA A CA 1
ATOM 518 C C . ALA A 1 73 ? -5.018 21.891 5.704 1.00 70.00 73 ALA A C 1
ATOM 520 O O . ALA A 1 73 ? -5.420 22.161 6.836 1.00 70.00 73 ALA A O 1
ATOM 521 N N . ILE A 1 74 ? -3.813 21.359 5.488 1.00 70.25 74 ILE A N 1
ATOM 522 C CA . ILE A 1 74 ? -2.835 21.088 6.544 1.00 70.25 74 ILE A CA 1
ATOM 523 C C . ILE A 1 74 ? -2.394 22.402 7.203 1.00 70.25 74 ILE A C 1
ATOM 525 O O . ILE A 1 74 ? -2.458 22.520 8.426 1.00 70.25 74 ILE A O 1
ATOM 529 N N . LEU A 1 75 ? -2.023 23.416 6.416 1.00 71.56 75 LEU A N 1
ATOM 530 C CA . LEU A 1 75 ? -1.620 24.738 6.895 1.00 71.56 75 LEU A CA 1
ATOM 531 C C . LEU A 1 75 ? -2.761 25.423 7.654 1.00 71.56 75 LEU A C 1
ATOM 533 O O . LEU A 1 75 ? -2.541 25.949 8.737 1.00 71.56 75 LEU A O 1
ATOM 537 N N . ALA A 1 76 ? -3.996 25.349 7.157 1.00 69.19 76 ALA A N 1
ATOM 538 C CA . ALA A 1 76 ? -5.178 25.848 7.848 1.00 69.19 76 ALA A CA 1
ATOM 539 C C . ALA A 1 76 ? -5.435 25.089 9.157 1.00 69.19 76 ALA A C 1
ATOM 541 O O . ALA A 1 76 ? -5.818 25.708 10.144 1.00 69.19 76 ALA A O 1
ATOM 542 N N . CYS A 1 77 ? -5.190 23.778 9.217 1.00 64.75 77 CYS A N 1
ATOM 543 C CA . CYS A 1 77 ? -5.238 23.004 10.460 1.00 64.75 77 CYS A CA 1
ATOM 544 C C . CYS A 1 77 ? -4.138 23.418 11.454 1.00 64.75 77 CYS A C 1
ATOM 546 O O . CYS A 1 77 ? -4.396 23.459 12.658 1.00 64.75 77 CYS A O 1
ATOM 548 N N . TYR A 1 78 ? -2.942 23.777 10.977 1.00 65.56 78 TYR A N 1
ATOM 549 C CA . TYR A 1 78 ? -1.861 24.311 11.813 1.00 65.56 78 TYR A CA 1
ATOM 550 C C . TYR A 1 78 ? -2.124 25.750 12.279 1.00 65.56 78 TYR A C 1
ATOM 552 O O . TYR A 1 78 ? -1.913 26.056 13.448 1.00 65.56 78 TYR A O 1
ATOM 560 N N . LEU A 1 79 ? -2.649 26.621 11.416 1.00 59.25 79 LEU A N 1
ATOM 561 C CA . LEU A 1 79 ? -3.019 27.998 11.757 1.00 59.25 79 LEU A CA 1
ATOM 562 C C . LEU A 1 79 ? -4.250 28.041 12.676 1.00 59.25 79 LEU A C 1
ATOM 564 O O . LEU A 1 79 ? -4.306 28.858 13.589 1.00 59.25 79 LEU A O 1
ATOM 568 N N . LYS A 1 80 ? -5.186 27.091 12.533 1.00 57.38 80 LYS A N 1
ATOM 569 C CA . LYS A 1 80 ? -6.280 26.859 13.497 1.00 57.38 80 LYS A CA 1
ATOM 570 C C . LYS A 1 80 ? -5.787 26.439 14.880 1.00 57.38 80 LYS A C 1
ATOM 572 O O . LYS A 1 80 ? -6.528 26.596 15.841 1.00 57.38 80 LYS A O 1
ATOM 577 N N . LYS A 1 81 ? -4.562 25.922 14.997 1.00 52.97 81 LYS A N 1
ATOM 578 C CA . LYS A 1 81 ? -3.915 25.651 16.289 1.00 52.97 81 LYS A CA 1
ATOM 579 C C . LYS A 1 81 ? -3.371 26.920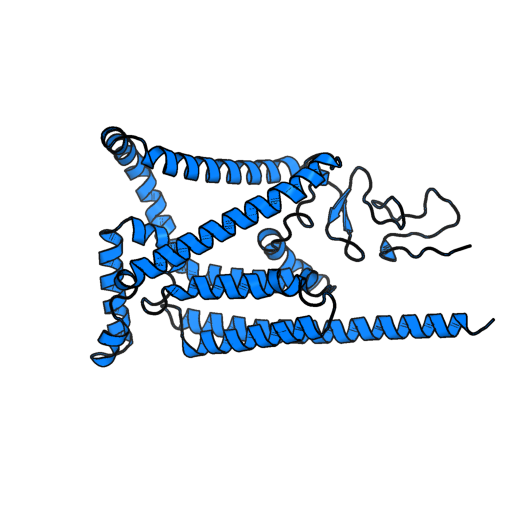 16.962 1.00 52.97 81 LYS A C 1
ATOM 581 O O . LYS A 1 81 ? -3.022 26.847 18.133 1.00 52.97 81 LYS A O 1
ATOM 586 N N . GLY A 1 82 ? -3.294 28.045 16.242 1.00 46.75 82 GLY A N 1
ATOM 587 C CA . GLY A 1 82 ? -2.809 29.336 16.743 1.00 46.75 82 GLY A CA 1
ATOM 588 C C . GLY A 1 82 ? -3.871 30.438 16.843 1.00 46.75 82 GLY A C 1
ATOM 589 O O . GLY A 1 82 ? -3.570 31.500 17.378 1.00 46.75 82 GLY A O 1
ATOM 590 N N . LEU A 1 83 ? -5.095 30.215 16.350 1.00 45.25 83 LEU A N 1
ATOM 591 C CA . LEU A 1 83 ? -6.186 31.186 16.452 1.00 45.25 83 LEU A CA 1
ATOM 592 C C . LEU A 1 83 ? -7.051 30.863 17.677 1.00 45.25 83 LEU A C 1
ATOM 594 O O . LEU A 1 83 ? -7.526 29.737 17.816 1.00 45.25 83 LEU A O 1
ATOM 598 N N . GLY A 1 84 ? -7.204 31.854 18.558 1.00 52.09 84 GLY A N 1
ATOM 599 C CA . GLY A 1 84 ? -7.886 31.741 19.848 1.00 52.09 84 GLY A CA 1
ATOM 600 C C . GLY A 1 84 ? -9.314 31.189 19.773 1.00 52.09 84 GLY A C 1
ATOM 601 O O . GLY A 1 84 ? -9.979 31.249 18.734 1.00 52.09 84 GLY A O 1
ATOM 602 N N . GLU A 1 85 ? -9.759 30.656 20.913 1.00 52.53 85 GLU A N 1
ATOM 603 C CA . GLU A 1 85 ? -10.975 29.854 21.124 1.00 52.53 85 GLU A CA 1
ATOM 604 C C . GLU A 1 85 ? -12.263 30.462 20.526 1.00 52.53 85 GLU A C 1
ATOM 606 O O . GLU A 1 85 ? -13.145 29.723 20.079 1.00 52.53 85 GLU A O 1
ATOM 611 N N . ASP A 1 86 ? -12.348 31.789 20.399 1.00 52.88 86 ASP A N 1
ATOM 612 C CA . ASP A 1 86 ? -13.550 32.495 19.938 1.00 52.88 86 ASP A CA 1
ATOM 613 C C . ASP A 1 86 ? -13.849 32.312 18.437 1.00 52.88 86 ASP A C 1
ATOM 615 O O . ASP A 1 86 ? -15.006 32.123 18.046 1.00 52.88 86 ASP A O 1
ATOM 619 N N . ALA A 1 87 ? -12.825 32.267 17.574 1.00 52.25 87 ALA A N 1
ATOM 620 C CA . ALA A 1 87 ? -13.000 32.087 16.124 1.00 52.25 87 ALA A CA 1
ATOM 621 C C . ALA A 1 87 ? -13.393 30.644 15.739 1.00 52.25 87 ALA A C 1
ATOM 623 O O . ALA A 1 87 ? -13.905 30.380 14.644 1.00 52.25 87 ALA A O 1
ATOM 624 N N . GLN A 1 88 ? -13.175 29.691 16.648 1.00 55.09 88 GLN A N 1
ATOM 625 C CA . GLN A 1 88 ? -13.441 28.270 16.439 1.00 55.09 88 GLN A CA 1
ATOM 626 C C . GLN A 1 88 ? -14.943 27.938 16.499 1.00 55.09 88 GLN A C 1
ATOM 628 O O . GLN A 1 88 ? -15.388 26.967 15.878 1.00 55.09 88 GLN A O 1
ATOM 633 N N . SER A 1 89 ? -15.735 28.758 17.196 1.00 52.66 89 SER A N 1
ATOM 634 C CA . SER A 1 89 ? -17.178 28.564 17.396 1.00 52.66 89 SER A CA 1
ATOM 635 C C . SER A 1 89 ? -18.009 28.863 16.135 1.00 52.66 89 SER A C 1
ATOM 637 O O . SER A 1 89 ? -18.855 28.056 15.742 1.00 52.66 89 SER A O 1
ATOM 639 N N . LEU A 1 90 ? -17.699 29.952 15.423 1.00 55.41 90 LEU A N 1
ATOM 640 C CA . LEU A 1 90 ? -18.412 30.377 14.209 1.00 55.41 90 LEU A CA 1
ATOM 641 C C . LEU A 1 90 ? -18.152 29.445 13.011 1.00 55.41 90 LEU A C 1
ATOM 643 O O . LEU A 1 90 ? -19.057 29.145 12.231 1.00 55.41 90 LEU A O 1
ATOM 647 N N . LEU A 1 91 ? -16.935 28.901 12.891 1.00 54.09 91 LEU A N 1
ATOM 648 C CA . LEU A 1 91 ? -16.602 27.908 11.860 1.00 54.09 91 LEU A CA 1
ATOM 649 C C . LEU A 1 91 ? -17.242 26.530 12.130 1.00 54.09 91 LEU A C 1
ATOM 651 O O . LEU A 1 91 ? -17.557 25.799 11.185 1.00 54.09 91 LEU A O 1
ATOM 655 N N . ARG A 1 92 ? -17.478 26.167 13.401 1.00 54.44 92 ARG A N 1
ATOM 656 C CA . ARG A 1 92 ? -18.174 24.921 13.787 1.00 54.44 92 ARG A CA 1
ATOM 657 C C . ARG A 1 92 ? -19.646 24.908 13.369 1.00 54.44 92 ARG A C 1
ATOM 659 O O . ARG A 1 92 ? -20.180 23.849 13.053 1.00 54.44 92 ARG A O 1
ATOM 666 N N . GLN A 1 93 ? -20.299 26.068 13.318 1.00 56.94 93 GLN A N 1
ATOM 667 C CA . GLN A 1 93 ? -21.721 26.153 12.978 1.00 56.94 93 GLN A CA 1
ATOM 668 C C . GLN A 1 93 ? -21.973 25.930 11.478 1.00 56.94 93 GLN A C 1
ATOM 670 O O . GLN A 1 93 ? -22.895 25.208 11.110 1.00 56.94 93 GLN A O 1
ATOM 675 N N . ARG A 1 94 ? -21.099 26.460 10.608 1.00 51.78 94 ARG A N 1
ATOM 676 C CA . ARG A 1 94 ? -21.188 26.285 9.144 1.00 51.78 94 ARG A CA 1
ATOM 677 C C . ARG A 1 94 ? -20.704 24.909 8.667 1.00 51.78 94 ARG A C 1
ATOM 679 O O . ARG A 1 94 ? -21.149 24.424 7.633 1.00 51.78 94 ARG A O 1
ATOM 686 N N . SER A 1 95 ? -19.822 24.260 9.430 1.00 52.44 95 SER A N 1
ATOM 687 C CA . SER A 1 95 ? -19.333 22.904 9.135 1.00 52.44 95 SER A CA 1
ATOM 688 C C . SER A 1 95 ? -20.315 21.793 9.513 1.00 52.44 95 SER A C 1
ATOM 690 O O . SER A 1 95 ? -20.170 20.695 8.986 1.00 52.44 95 SER A O 1
ATOM 692 N N . ARG A 1 96 ? -21.351 22.056 10.329 1.00 48.75 96 ARG A N 1
ATOM 693 C CA . ARG A 1 96 ? -22.398 21.061 10.641 1.00 48.75 96 ARG A CA 1
ATOM 694 C C . ARG A 1 96 ? -23.144 20.575 9.392 1.00 48.75 96 ARG A C 1
ATOM 696 O O . ARG A 1 96 ? -23.262 19.370 9.216 1.00 48.75 96 ARG A O 1
ATOM 703 N N . SER A 1 97 ? -23.536 21.471 8.482 1.00 46.44 97 SER A N 1
ATOM 704 C CA . SER A 1 97 ? -24.230 21.080 7.240 1.00 46.44 97 SER A CA 1
ATOM 705 C C . SER A 1 97 ? -23.328 20.358 6.229 1.00 46.44 97 SER A C 1
ATOM 707 O O . SER A 1 97 ? -23.797 19.487 5.507 1.00 46.44 97 SER A O 1
ATOM 709 N N . ALA A 1 98 ? -22.024 20.658 6.193 1.00 50.66 98 ALA A N 1
ATOM 710 C CA . ALA A 1 98 ? -21.066 19.879 5.397 1.00 50.66 98 ALA A CA 1
ATOM 711 C C . ALA A 1 98 ? -20.763 18.510 6.043 1.00 50.66 98 ALA A C 1
ATOM 713 O O . ALA A 1 98 ? -20.548 17.521 5.346 1.00 50.66 98 ALA A O 1
ATOM 714 N N . SER A 1 99 ? -20.785 18.437 7.377 1.00 45.34 99 SER A N 1
ATOM 715 C CA . SER A 1 99 ? -20.485 17.227 8.147 1.00 45.34 99 SER A CA 1
ATOM 716 C C . SER A 1 99 ? -21.554 16.135 8.019 1.00 45.34 99 SER A C 1
ATOM 718 O O . SER A 1 99 ? -21.206 14.966 8.167 1.00 45.34 99 SER A O 1
ATOM 720 N N . GLU A 1 100 ? -22.815 16.474 7.731 1.00 47.41 100 GLU A N 1
ATOM 721 C CA . GLU A 1 100 ? -23.893 15.490 7.504 1.00 47.41 100 GLU A CA 1
ATOM 722 C C . GLU A 1 100 ? -23.788 14.795 6.131 1.00 47.41 100 GLU A C 1
ATOM 724 O O . GLU A 1 100 ? -24.015 13.591 6.024 1.00 47.41 100 GLU A O 1
ATOM 729 N N . ALA A 1 101 ? -23.350 15.502 5.082 1.00 49.59 101 ALA A N 1
ATOM 730 C CA . ALA A 1 101 ? -23.061 14.887 3.779 1.00 49.59 101 ALA A CA 1
ATOM 731 C C . ALA A 1 101 ? -21.769 14.038 3.808 1.00 49.59 101 ALA A C 1
ATOM 733 O O . ALA A 1 101 ? -21.667 13.000 3.151 1.00 49.59 101 ALA A O 1
ATOM 734 N N . ILE A 1 102 ? -20.785 14.450 4.615 1.00 48.69 102 ILE A N 1
ATOM 735 C CA . ILE A 1 102 ? -19.519 13.726 4.791 1.00 48.69 102 ILE A CA 1
ATOM 736 C C . ILE A 1 102 ? -19.706 12.459 5.647 1.00 48.69 102 ILE A C 1
ATOM 738 O O . ILE A 1 102 ? -19.044 11.459 5.380 1.00 48.69 102 ILE A O 1
ATOM 742 N N . SER A 1 103 ? -20.617 12.444 6.632 1.00 47.44 103 SER A N 1
ATOM 743 C CA . SER A 1 103 ? -20.812 11.281 7.520 1.00 47.44 103 SER A CA 1
ATOM 744 C C . SER A 1 103 ? -21.424 10.064 6.813 1.00 47.44 103 SER A C 1
ATOM 746 O O . SER A 1 103 ? -20.988 8.939 7.058 1.00 47.44 103 SER A O 1
ATOM 748 N N . SER A 1 104 ? -22.370 10.273 5.891 1.00 46.44 104 SER A N 1
ATOM 749 C CA . SER A 1 104 ? -22.969 9.195 5.084 1.00 46.44 104 SER A CA 1
ATOM 750 C C . SER A 1 104 ? -21.978 8.603 4.074 1.00 46.44 104 SER A C 1
ATOM 752 O O . SER A 1 104 ? -21.930 7.388 3.870 1.00 46.44 104 SER A O 1
ATOM 754 N N . THR A 1 105 ? -21.110 9.442 3.504 1.00 50.81 105 THR A N 1
ATOM 755 C CA . THR A 1 105 ? -20.003 9.003 2.640 1.00 50.81 105 THR A CA 1
ATOM 756 C C . THR A 1 105 ? -18.930 8.254 3.444 1.00 50.81 105 THR A C 1
ATOM 758 O O . THR A 1 105 ? -18.410 7.240 2.980 1.00 50.81 105 THR A O 1
ATOM 761 N N . ALA A 1 106 ? -18.644 8.693 4.677 1.00 54.00 106 ALA A N 1
ATOM 762 C CA . ALA A 1 106 ? -17.677 8.054 5.571 1.00 54.00 106 ALA A CA 1
ATOM 763 C C . ALA A 1 106 ? -18.109 6.645 6.016 1.00 54.00 106 ALA A C 1
ATOM 765 O O . ALA A 1 106 ? -17.281 5.740 5.998 1.00 54.00 106 ALA A O 1
ATOM 766 N N . GLN A 1 107 ? -19.393 6.419 6.325 1.00 58.44 107 GLN A N 1
ATOM 767 C CA . GLN A 1 107 ? -19.891 5.077 6.677 1.00 58.44 107 GLN A CA 1
ATOM 768 C C . GLN A 1 107 ? -19.744 4.070 5.529 1.00 58.44 107 GLN A C 1
ATOM 770 O O . GLN A 1 107 ? -19.325 2.930 5.741 1.00 58.44 107 GLN A O 1
ATOM 775 N N . ASN A 1 108 ? -20.049 4.482 4.294 1.00 60.94 108 ASN A N 1
ATOM 776 C CA . ASN A 1 108 ? -19.821 3.631 3.127 1.00 60.94 108 ASN A CA 1
ATOM 777 C C . ASN A 1 108 ? -18.324 3.375 2.921 1.00 60.94 108 ASN A C 1
ATOM 779 O O . ASN A 1 108 ? -17.926 2.245 2.644 1.00 60.94 108 ASN A O 1
ATOM 783 N N . PHE A 1 109 ? -17.485 4.395 3.113 1.00 67.69 109 PHE A N 1
ATOM 784 C CA . PHE A 1 109 ? -16.039 4.253 3.004 1.00 67.69 109 PHE A CA 1
ATOM 785 C C . PHE A 1 109 ? -15.478 3.250 4.020 1.00 67.69 109 PHE A C 1
ATOM 787 O O . PHE A 1 109 ? -14.711 2.381 3.621 1.00 67.69 109 PHE A O 1
ATOM 794 N N . GLU A 1 110 ? -15.910 3.278 5.285 1.00 71.00 110 GLU A N 1
ATOM 795 C CA . GLU A 1 110 ? -15.474 2.328 6.325 1.00 71.00 110 GLU A CA 1
ATOM 796 C C . GLU A 1 110 ? -15.810 0.869 5.981 1.00 71.00 110 GLU A C 1
ATOM 798 O O . GLU A 1 110 ? -15.002 -0.029 6.225 1.00 71.00 110 GLU A O 1
ATOM 803 N N . LYS A 1 111 ? -16.955 0.619 5.331 1.00 78.50 111 LYS A N 1
ATOM 804 C CA . LYS A 1 111 ? -17.345 -0.726 4.878 1.00 78.50 111 LYS A CA 1
ATOM 805 C C . LYS A 1 111 ? -16.406 -1.286 3.803 1.00 78.50 111 LYS A C 1
ATOM 807 O O . LYS A 1 111 ? -16.089 -2.476 3.833 1.00 78.50 111 LYS A O 1
ATOM 812 N N . TYR A 1 112 ? -15.982 -0.450 2.853 1.00 81.06 112 TYR A N 1
ATOM 813 C CA . TYR A 1 112 ? -15.126 -0.855 1.727 1.00 81.06 112 TYR A CA 1
ATOM 814 C C . TYR A 1 112 ? -13.629 -0.660 1.989 1.00 81.06 112 TYR A C 1
ATOM 816 O O . TYR A 1 112 ? -12.803 -1.226 1.271 1.00 81.06 112 TYR A O 1
ATOM 824 N N . GLN A 1 113 ? -13.264 0.091 3.028 1.00 84.75 113 GLN A N 1
ATOM 825 C CA . GLN A 1 113 ? -11.886 0.406 3.388 1.00 84.75 113 GLN A CA 1
ATOM 826 C C . GLN A 1 113 ? -10.982 -0.839 3.476 1.00 84.75 113 GLN A C 1
ATOM 828 O O . GLN A 1 113 ? -9.893 -0.787 2.902 1.00 84.75 113 GLN A O 1
ATOM 833 N N . PRO A 1 114 ? -11.383 -1.972 4.099 1.00 90.31 114 PRO A N 1
ATOM 834 C CA . PRO A 1 114 ? -10.528 -3.158 4.159 1.00 90.31 114 PRO A CA 1
ATOM 835 C C . PRO A 1 114 ? -10.236 -3.739 2.769 1.00 90.31 114 PRO A C 1
ATOM 837 O O . PRO A 1 114 ? -9.092 -4.063 2.463 1.00 90.31 114 PRO A O 1
ATOM 840 N N . ILE A 1 115 ? -11.253 -3.812 1.902 1.00 88.88 115 ILE A N 1
ATOM 841 C CA . ILE A 1 115 ? -11.126 -4.335 0.533 1.00 88.88 115 ILE A CA 1
ATOM 842 C C . ILE A 1 115 ? -10.172 -3.456 -0.272 1.00 88.88 115 ILE A C 1
ATOM 844 O O . ILE A 1 115 ? -9.232 -3.963 -0.883 1.00 88.88 115 ILE A O 1
ATOM 848 N N . ILE A 1 116 ? -10.382 -2.137 -0.229 1.00 85.44 116 ILE A N 1
ATOM 849 C CA . ILE A 1 116 ? -9.543 -1.162 -0.932 1.00 85.44 116 ILE A CA 1
ATOM 850 C C . ILE A 1 116 ? -8.098 -1.272 -0.448 1.00 85.44 116 ILE A C 1
ATOM 852 O O . ILE A 1 116 ? -7.195 -1.355 -1.275 1.00 85.44 116 ILE A O 1
ATOM 856 N N . LYS A 1 117 ? -7.868 -1.344 0.870 1.00 87.88 117 LYS A N 1
ATOM 857 C CA . LYS A 1 117 ? -6.526 -1.520 1.442 1.00 87.88 117 LYS A CA 1
ATOM 858 C C . LYS A 1 117 ? -5.851 -2.783 0.919 1.00 87.88 117 LYS A C 1
ATOM 860 O O . LYS A 1 117 ? -4.706 -2.702 0.485 1.00 87.88 117 LYS A O 1
ATOM 865 N N . ILE A 1 118 ? -6.535 -3.928 0.924 1.00 91.19 118 ILE A N 1
ATOM 866 C CA . ILE A 1 118 ? -5.960 -5.208 0.478 1.00 91.19 118 ILE A CA 1
ATOM 867 C C . ILE A 1 118 ? -5.628 -5.167 -1.021 1.00 91.19 118 ILE A C 1
ATOM 869 O O . ILE A 1 118 ? -4.514 -5.517 -1.406 1.00 91.19 118 ILE A O 1
ATOM 873 N N . ILE A 1 119 ? -6.553 -4.689 -1.859 1.00 87.31 119 ILE A N 1
ATOM 874 C CA . ILE A 1 119 ? -6.347 -4.574 -3.312 1.00 87.31 119 ILE A CA 1
ATOM 875 C C . ILE A 1 119 ? -5.204 -3.602 -3.619 1.00 87.31 119 ILE A C 1
ATOM 877 O O . ILE A 1 119 ? -4.287 -3.945 -4.364 1.00 87.31 119 ILE A O 1
ATOM 881 N N . PHE A 1 120 ? -5.221 -2.418 -3.002 1.00 83.88 120 PHE A N 1
ATOM 882 C CA . PHE A 1 120 ? -4.177 -1.410 -3.167 1.00 83.88 120 PHE A CA 1
ATOM 883 C C . PHE A 1 120 ? -2.810 -1.965 -2.767 1.00 83.88 120 PHE A C 1
ATOM 885 O O . PHE A 1 120 ? -1.852 -1.835 -3.513 1.00 83.88 120 PHE A O 1
ATOM 892 N N . THR A 1 121 ? -2.729 -2.665 -1.635 1.00 85.06 121 THR A N 1
ATOM 893 C CA . THR A 1 121 ? -1.505 -3.328 -1.162 1.00 85.06 121 THR A CA 1
ATOM 894 C C . THR A 1 121 ? -0.968 -4.354 -2.148 1.00 85.06 121 THR A C 1
ATOM 896 O O . THR A 1 121 ? 0.241 -4.447 -2.354 1.00 85.06 121 THR A O 1
ATOM 899 N N . TYR A 1 122 ? -1.855 -5.170 -2.712 1.00 88.69 122 TYR A N 1
ATOM 900 C CA . TYR A 1 122 ? -1.471 -6.203 -3.660 1.00 88.69 122 TYR A CA 1
ATOM 901 C C . TYR A 1 122 ? -0.877 -5.563 -4.918 1.00 88.69 122 TYR A C 1
ATOM 903 O O . TYR A 1 122 ? 0.268 -5.841 -5.278 1.00 88.69 122 TYR A O 1
ATOM 911 N N . TYR A 1 123 ? -1.610 -4.632 -5.532 1.00 83.94 123 TYR A N 1
ATOM 912 C CA . TYR A 1 123 ? -1.154 -3.969 -6.750 1.00 83.94 123 TYR A CA 1
ATOM 913 C C . TYR A 1 123 ? 0.007 -2.996 -6.524 1.00 83.94 123 TYR A C 1
ATOM 915 O O . TYR A 1 123 ? 0.810 -2.820 -7.433 1.00 83.94 123 TYR A O 1
ATOM 923 N N . GLN A 1 124 ? 0.170 -2.443 -5.319 1.00 81.25 124 GLN A N 1
ATOM 924 C CA . GLN A 1 124 ? 1.351 -1.673 -4.920 1.00 81.25 124 GLN A CA 1
ATOM 925 C C . GLN A 1 124 ? 2.635 -2.468 -5.139 1.00 81.25 124 GLN A C 1
ATOM 927 O O . GLN A 1 124 ? 3.592 -1.982 -5.738 1.00 81.25 124 GLN A O 1
ATOM 932 N N . VAL A 1 125 ? 2.653 -3.706 -4.645 1.00 83.56 125 VAL A N 1
ATOM 933 C CA . VAL A 1 125 ? 3.834 -4.562 -4.735 1.00 83.56 125 VAL A CA 1
ATOM 934 C C . VAL A 1 125 ? 3.980 -5.106 -6.152 1.00 83.56 125 VAL A C 1
ATOM 936 O O . VAL A 1 125 ? 5.066 -5.037 -6.721 1.00 83.56 125 VAL A O 1
ATOM 939 N N . VAL A 1 126 ? 2.888 -5.587 -6.752 1.00 84.75 126 VAL A N 1
ATOM 940 C CA . VAL A 1 126 ? 2.912 -6.183 -8.096 1.00 84.75 126 VAL A CA 1
ATOM 941 C C . VAL A 1 126 ? 3.279 -5.160 -9.179 1.00 84.75 126 VAL A C 1
ATOM 943 O O . VAL A 1 126 ? 4.081 -5.457 -10.060 1.00 84.75 126 VAL A O 1
ATOM 946 N N . GLY A 1 127 ? 2.761 -3.935 -9.084 1.00 78.38 127 GLY A N 1
ATOM 947 C CA . GLY A 1 127 ? 3.092 -2.845 -10.002 1.00 78.38 127 GLY A CA 1
ATOM 948 C C . GLY A 1 127 ? 4.564 -2.430 -9.936 1.00 78.38 127 GLY A C 1
ATOM 949 O O . GLY A 1 127 ? 5.132 -2.030 -10.945 1.00 78.38 127 GLY A O 1
ATOM 950 N N . SER A 1 128 ? 5.217 -2.595 -8.780 1.00 77.81 128 SER A N 1
ATOM 951 C CA . SER A 1 128 ? 6.645 -2.286 -8.631 1.00 77.81 128 SER A CA 1
ATOM 952 C C . SER A 1 128 ? 7.598 -3.375 -9.145 1.00 77.81 128 SER A C 1
ATOM 954 O O . SER A 1 128 ? 8.791 -3.110 -9.258 1.00 77.81 128 SER A O 1
ATOM 956 N N . LEU A 1 129 ? 7.119 -4.584 -9.478 1.00 79.88 129 LEU A N 1
ATOM 957 C CA . LEU A 1 129 ? 7.995 -5.721 -9.814 1.00 79.88 129 LEU A CA 1
ATOM 958 C C . LEU A 1 129 ? 8.896 -5.440 -11.021 1.00 79.88 129 LEU A C 1
ATOM 960 O O . LEU A 1 129 ? 10.080 -5.772 -10.990 1.00 79.88 129 LEU A O 1
ATOM 964 N N . GLY A 1 130 ? 8.336 -4.839 -12.075 1.00 76.62 130 GLY A N 1
ATOM 965 C CA . GLY A 1 130 ? 9.080 -4.548 -13.302 1.00 76.62 130 GLY A CA 1
ATOM 966 C C . GLY A 1 130 ? 10.278 -3.640 -13.030 1.00 76.62 130 GLY A C 1
ATOM 967 O O . GLY A 1 130 ? 11.388 -3.945 -13.453 1.00 76.62 130 GLY A O 1
ATOM 968 N N . PHE A 1 131 ? 10.064 -2.594 -12.229 1.00 74.69 131 PHE A N 1
ATOM 969 C CA . PHE A 1 131 ? 11.102 -1.652 -11.818 1.00 74.69 131 PHE A CA 1
ATOM 970 C C . PHE A 1 131 ? 12.100 -2.272 -10.831 1.00 74.69 131 PHE A C 1
ATOM 972 O O . PHE A 1 131 ? 13.303 -2.250 -11.073 1.00 74.69 131 PHE A O 1
ATOM 979 N N . VAL A 1 132 ? 11.615 -2.868 -9.735 1.00 77.12 132 VAL A N 1
ATOM 980 C CA . VAL A 1 132 ? 12.473 -3.373 -8.650 1.00 77.12 132 VAL A CA 1
ATOM 981 C C . VAL A 1 132 ? 13.408 -4.476 -9.146 1.00 77.12 132 VAL A C 1
ATOM 983 O O . VAL A 1 132 ? 14.584 -4.478 -8.786 1.00 77.12 132 VAL A O 1
ATOM 986 N N . TYR A 1 133 ? 12.916 -5.398 -9.980 1.00 77.50 133 TYR A N 1
ATOM 987 C CA . TYR A 1 133 ? 13.693 -6.561 -10.428 1.00 77.50 133 TYR A CA 1
ATOM 988 C C . TYR A 1 133 ? 14.235 -6.456 -11.850 1.00 77.50 133 TYR A C 1
ATOM 990 O O . TYR A 1 133 ? 14.937 -7.387 -12.261 1.00 77.50 133 TYR A O 1
ATOM 998 N N . ILE A 1 134 ? 13.939 -5.358 -12.557 1.00 73.75 134 ILE A N 1
ATOM 999 C CA . ILE A 1 134 ? 14.296 -5.124 -13.963 1.00 73.75 134 ILE A CA 1
ATOM 1000 C C . ILE A 1 134 ? 13.721 -6.247 -14.844 1.00 73.75 134 ILE A C 1
ATOM 1002 O O . ILE A 1 134 ? 14.439 -6.965 -15.536 1.00 73.75 134 ILE A O 1
ATOM 1006 N N . LEU A 1 135 ? 12.406 -6.463 -14.739 1.00 75.00 135 LEU A N 1
ATOM 1007 C CA . LEU A 1 135 ? 11.686 -7.507 -15.473 1.00 75.00 135 LEU A CA 1
ATOM 1008 C C . LEU A 1 135 ? 10.758 -6.909 -16.525 1.00 75.00 135 LEU A C 1
ATOM 1010 O O . LEU A 1 135 ? 9.927 -6.053 -16.225 1.00 75.00 135 LEU A O 1
ATOM 1014 N N . ASN A 1 136 ? 10.847 -7.446 -17.740 1.00 72.06 136 ASN A N 1
ATOM 1015 C CA . ASN A 1 136 ? 9.959 -7.110 -18.846 1.00 72.06 136 ASN A CA 1
ATOM 1016 C C . ASN A 1 136 ? 8.805 -8.116 -18.894 1.00 72.06 136 ASN A C 1
ATOM 1018 O O . ASN A 1 136 ? 8.942 -9.220 -19.425 1.00 72.06 136 ASN A O 1
ATOM 1022 N N . PHE A 1 137 ? 7.672 -7.749 -18.297 1.00 70.62 137 PHE A N 1
ATOM 1023 C CA . PHE A 1 137 ? 6.467 -8.575 -18.328 1.00 70.62 137 PHE A CA 1
ATOM 1024 C C . PHE A 1 137 ? 5.735 -8.465 -19.678 1.00 70.62 137 PHE A C 1
ATOM 1026 O O . PHE A 1 137 ? 5.816 -7.430 -20.343 1.00 70.62 137 PHE A O 1
ATOM 1033 N N . PRO A 1 138 ? 4.983 -9.505 -20.088 1.00 73.00 138 PRO A N 1
ATOM 1034 C CA . PRO A 1 138 ? 4.162 -9.451 -21.292 1.00 73.00 138 PRO A CA 1
ATOM 1035 C C . PRO A 1 138 ? 3.079 -8.362 -21.216 1.00 73.00 138 PRO A C 1
ATOM 1037 O O . PRO A 1 138 ? 2.613 -7.995 -20.133 1.00 73.00 138 PRO A O 1
ATOM 1040 N N . ARG A 1 139 ? 2.656 -7.874 -22.391 1.00 63.81 139 ARG A N 1
ATOM 1041 C CA . ARG A 1 139 ? 1.766 -6.709 -22.555 1.00 63.81 139 ARG A CA 1
ATOM 1042 C C . ARG A 1 139 ? 0.462 -6.820 -21.756 1.00 63.81 139 ARG A C 1
ATOM 1044 O O . ARG A 1 139 ? 0.027 -5.826 -21.183 1.00 63.81 139 ARG A O 1
ATOM 1051 N N . ASP A 1 140 ? -0.115 -8.015 -21.665 1.00 71.00 140 ASP A N 1
ATOM 1052 C CA . ASP A 1 140 ? -1.386 -8.246 -20.964 1.00 71.00 140 ASP A CA 1
ATOM 1053 C C . ASP A 1 140 ? -1.268 -8.038 -19.450 1.00 71.00 140 ASP A C 1
ATOM 1055 O O . ASP A 1 140 ? -2.137 -7.431 -18.825 1.00 71.00 140 ASP A O 1
ATOM 1059 N N . PHE A 1 141 ? -0.160 -8.489 -18.856 1.00 71.56 141 PHE A N 1
ATOM 1060 C CA . PHE A 1 141 ? 0.114 -8.269 -17.438 1.00 71.56 141 PHE A CA 1
ATOM 1061 C C . PHE A 1 141 ? 0.365 -6.785 -17.171 1.00 71.56 141 PHE A C 1
ATOM 1063 O O . PHE A 1 141 ? -0.237 -6.206 -16.266 1.00 71.56 141 PHE A O 1
ATOM 1070 N N . TYR A 1 142 ? 1.184 -6.156 -18.020 1.00 65.75 142 TYR A N 1
ATOM 1071 C CA . TYR A 1 142 ? 1.497 -4.737 -17.909 1.00 65.75 142 TYR A CA 1
ATOM 1072 C C . TYR A 1 142 ? 0.244 -3.855 -17.996 1.00 65.75 142 TYR A C 1
ATOM 1074 O O . TYR A 1 142 ? 0.114 -2.929 -17.201 1.00 65.75 142 TYR A O 1
ATOM 1082 N N . ALA A 1 143 ? -0.703 -4.162 -18.890 1.00 65.12 143 ALA A N 1
ATOM 1083 C CA . ALA A 1 143 ? -1.943 -3.401 -19.065 1.00 65.12 143 ALA A CA 1
ATOM 1084 C C . ALA A 1 143 ? -2.810 -3.348 -17.795 1.00 65.12 143 ALA A C 1
ATOM 1086 O O . ALA A 1 143 ? -3.407 -2.317 -17.494 1.00 65.12 143 ALA A O 1
ATOM 1087 N N . VAL A 1 144 ? -2.863 -4.442 -17.031 1.00 67.06 144 VAL A N 1
ATOM 1088 C CA . VAL A 1 144 ? -3.622 -4.495 -15.772 1.00 67.06 144 VAL A CA 1
ATOM 1089 C C . VAL A 1 144 ? -2.846 -3.825 -14.641 1.00 67.06 144 VAL A C 1
ATOM 1091 O O . VAL A 1 144 ? -3.420 -3.103 -13.826 1.00 67.06 144 VAL A O 1
ATOM 1094 N N . THR A 1 145 ? -1.532 -4.045 -14.574 1.00 66.81 145 THR A N 1
ATOM 1095 C CA . THR A 1 145 ? -0.713 -3.523 -13.476 1.00 66.81 145 THR A CA 1
ATOM 1096 C C . THR A 1 145 ? -0.395 -2.039 -13.605 1.00 66.81 145 THR A C 1
ATOM 1098 O O . THR A 1 145 ? -0.220 -1.387 -12.582 1.00 66.81 145 THR A O 1
ATOM 1101 N N . SER A 1 146 ? -0.338 -1.478 -14.816 1.00 59.59 146 SER A N 1
ATOM 1102 C CA . SER A 1 146 ? 0.031 -0.074 -15.052 1.00 59.59 146 SER A CA 1
ATOM 1103 C C . SER A 1 146 ? -1.011 0.914 -14.521 1.00 59.59 146 SER A C 1
ATOM 1105 O O . SER A 1 146 ? -0.634 1.944 -13.963 1.00 59.59 146 SER A O 1
ATOM 1107 N N . VAL A 1 147 ? -2.302 0.558 -14.578 1.00 57.00 147 VAL A N 1
ATOM 1108 C CA . VAL A 1 147 ? -3.418 1.347 -14.014 1.00 57.00 147 VAL A CA 1
ATOM 1109 C C . VAL A 1 147 ? -3.229 1.603 -12.517 1.00 57.00 147 VAL A C 1
ATOM 1111 O O . VAL A 1 147 ? -3.547 2.680 -12.018 1.00 57.00 147 VAL A O 1
ATOM 1114 N N . PHE A 1 148 ? -2.682 0.623 -11.797 1.00 50.91 148 PHE A N 1
ATOM 1115 C CA . PHE A 1 148 ? -2.420 0.726 -10.363 1.00 50.91 148 PHE A CA 1
ATOM 1116 C C . PHE A 1 148 ? -0.964 1.093 -10.043 1.00 50.91 148 PHE A C 1
ATOM 1118 O O . PHE A 1 148 ? -0.695 1.626 -8.972 1.00 50.91 148 PHE A O 1
ATOM 1125 N N . GLY A 1 149 ? -0.028 0.845 -10.961 1.00 50.25 149 GLY A N 1
ATOM 1126 C CA . GLY A 1 149 ? 1.398 1.123 -10.800 1.00 50.25 149 GLY A CA 1
ATOM 1127 C C . GLY A 1 149 ? 1.712 2.617 -10.750 1.00 50.25 149 GLY A C 1
ATOM 1128 O O . GLY A 1 149 ? 2.455 3.039 -9.869 1.00 50.25 149 GLY A O 1
ATOM 1129 N N . GLY A 1 150 ? 1.074 3.428 -11.605 1.00 48.50 150 GLY A N 1
ATOM 1130 C CA . GLY A 1 150 ? 1.351 4.871 -11.708 1.00 48.50 150 GLY A CA 1
ATOM 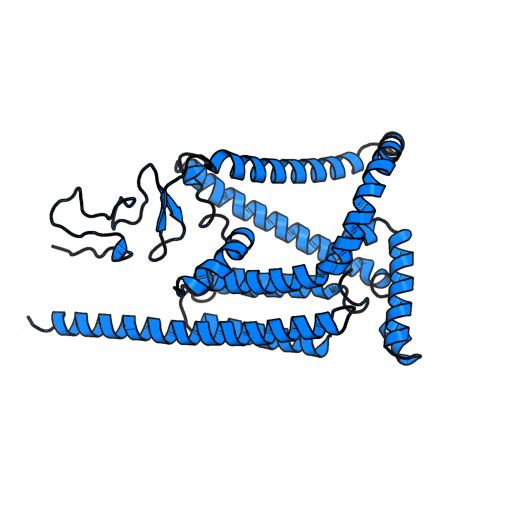1131 C C . GLY A 1 150 ? 1.003 5.702 -10.463 1.00 48.50 150 GLY A C 1
ATOM 1132 O O . GLY A 1 150 ? 1.539 6.787 -10.279 1.00 48.50 150 GLY A O 1
ATOM 1133 N N . ILE A 1 151 ? 0.140 5.194 -9.577 1.00 43.69 151 ILE A N 1
ATOM 1134 C CA . ILE A 1 151 ? -0.218 5.858 -8.308 1.00 43.69 151 ILE A CA 1
ATOM 1135 C C . ILE A 1 151 ? 0.744 5.446 -7.173 1.00 43.69 151 ILE A C 1
ATOM 1137 O O . ILE A 1 151 ? 0.770 6.075 -6.115 1.00 43.69 151 ILE A O 1
ATOM 1141 N N . VAL A 1 152 ? 1.515 4.365 -7.356 1.00 49.75 152 VAL A N 1
ATOM 1142 C CA . VAL A 1 152 ? 2.030 3.572 -6.231 1.00 49.75 152 VAL A CA 1
ATOM 1143 C C . VAL A 1 152 ? 3.517 3.209 -6.318 1.00 49.75 152 VAL A C 1
ATOM 1145 O O . VAL A 1 152 ? 4.139 2.914 -5.291 1.00 49.75 152 VAL A O 1
ATOM 1148 N N . SER A 1 153 ? 4.139 3.290 -7.494 1.00 49.81 153 SER A N 1
ATOM 1149 C CA . SER A 1 153 ? 5.595 3.321 -7.573 1.00 49.81 153 SER A CA 1
ATOM 1150 C C . SER A 1 153 ? 6.083 4.626 -6.942 1.00 49.81 153 SER A C 1
ATOM 1152 O O . SER A 1 153 ? 5.839 5.702 -7.475 1.00 49.81 153 SER A O 1
ATOM 1154 N N . LEU A 1 154 ? 6.830 4.547 -5.835 1.00 45.84 154 LEU A N 1
ATOM 1155 C CA . LEU A 1 154 ? 7.603 5.665 -5.256 1.00 45.84 154 LEU A CA 1
ATOM 1156 C C . LEU A 1 154 ? 8.712 6.187 -6.202 1.00 45.84 154 LEU A C 1
ATOM 1158 O O . LEU A 1 154 ? 9.635 6.868 -5.765 1.00 45.84 154 LEU A O 1
ATOM 1162 N N . ASP A 1 155 ? 8.621 5.867 -7.487 1.00 47.69 155 ASP A N 1
ATOM 1163 C CA . ASP A 1 155 ? 9.392 6.446 -8.566 1.00 47.69 155 ASP A CA 1
ATOM 1164 C C . ASP A 1 155 ? 8.591 7.615 -9.160 1.00 47.69 155 ASP A C 1
ATOM 1166 O O . ASP A 1 155 ? 7.925 7.506 -10.188 1.00 47.69 155 ASP A O 1
ATOM 1170 N N . PHE A 1 156 ? 8.609 8.739 -8.440 1.00 41.94 156 PHE A N 1
ATOM 1171 C CA . PHE A 1 156 ? 7.985 9.996 -8.871 1.00 41.94 156 PHE A CA 1
ATOM 1172 C C . PHE A 1 156 ? 8.675 10.614 -10.100 1.00 41.94 156 PHE A C 1
ATOM 1174 O O . PHE A 1 156 ? 8.142 11.565 -10.667 1.00 41.94 156 PHE A O 1
ATOM 1181 N N . ILE A 1 157 ? 9.852 10.110 -10.491 1.00 42.97 157 ILE A N 1
ATOM 1182 C CA . ILE A 1 157 ? 10.719 10.727 -11.499 1.00 42.97 157 ILE A CA 1
ATOM 1183 C C . ILE A 1 157 ? 10.558 10.029 -12.855 1.00 42.97 157 ILE A C 1
ATOM 1185 O O . ILE A 1 157 ? 10.459 10.720 -13.862 1.00 42.97 157 ILE A O 1
ATOM 1189 N N . SER A 1 158 ? 10.436 8.695 -12.897 1.00 43.72 158 SER A N 1
ATOM 1190 C CA . SER A 1 158 ? 10.356 7.962 -14.176 1.00 43.72 158 SER A CA 1
ATOM 1191 C C . SER A 1 158 ? 8.940 7.763 -14.735 1.00 43.72 158 SER A C 1
ATOM 1193 O O . SER A 1 158 ? 8.807 7.316 -15.874 1.00 43.72 158 SER A O 1
ATOM 1195 N N . PHE A 1 159 ? 7.887 8.031 -13.951 1.00 45.22 159 PHE A N 1
ATOM 1196 C CA . PHE A 1 159 ? 6.485 7.783 -14.343 1.00 45.22 159 PHE A CA 1
ATOM 1197 C C . PHE A 1 159 ? 5.655 9.041 -14.590 1.00 45.22 159 PHE A C 1
ATOM 1199 O O . PHE A 1 159 ? 4.583 8.954 -15.191 1.00 45.22 159 PHE A O 1
ATOM 1206 N N . ILE A 1 160 ? 6.130 10.206 -14.148 1.00 48.00 160 ILE A N 1
ATOM 1207 C CA . ILE A 1 160 ? 5.542 11.473 -14.563 1.00 48.00 160 ILE A CA 1
ATOM 1208 C C . ILE A 1 160 ? 6.323 11.894 -15.805 1.00 48.00 160 ILE A C 1
ATOM 1210 O O . ILE A 1 160 ? 7.513 12.173 -15.671 1.00 48.00 160 ILE A O 1
ATOM 1214 N N . PRO A 1 161 ? 5.704 11.957 -16.998 1.00 49.38 161 PRO A N 1
ATOM 1215 C CA . PRO A 1 161 ? 6.332 12.559 -18.164 1.00 49.38 161 PRO A CA 1
ATOM 1216 C C . PRO A 1 161 ? 6.469 14.069 -17.916 1.00 49.38 161 PRO A C 1
ATOM 1218 O O . PRO A 1 161 ? 5.713 14.871 -18.455 1.00 49.38 161 PRO A O 1
ATOM 1221 N N . LEU A 1 162 ? 7.409 14.470 -17.050 1.00 49.78 162 LEU A N 1
ATOM 1222 C CA . LEU A 1 162 ? 7.662 15.865 -16.681 1.00 49.78 162 LEU A CA 1
ATOM 1223 C C . LEU A 1 162 ? 8.013 16.692 -17.921 1.00 49.78 162 LEU A C 1
ATOM 1225 O O . LEU A 1 162 ? 7.644 17.860 -17.979 1.00 49.78 162 LEU A O 1
ATOM 1229 N N . GLY A 1 163 ? 8.612 16.055 -18.935 1.00 53.59 163 GLY A N 1
ATOM 1230 C CA . GLY A 1 163 ? 8.857 16.644 -20.252 1.00 53.59 163 GLY A CA 1
ATOM 1231 C C . GLY A 1 163 ? 7.596 17.042 -21.033 1.00 53.59 163 GLY A C 1
ATOM 1232 O O . GLY A 1 163 ? 7.697 17.887 -21.912 1.00 53.59 163 GLY A O 1
ATOM 1233 N N . CYS A 1 164 ? 6.410 16.508 -20.699 1.00 54.94 164 CYS A N 1
ATOM 1234 C CA . CYS A 1 164 ? 5.126 16.964 -21.259 1.00 54.94 164 CYS A CA 1
ATOM 1235 C C . CYS A 1 164 ? 4.456 18.079 -20.425 1.00 54.94 164 CYS A C 1
ATOM 1237 O O . CYS A 1 164 ? 3.384 18.552 -20.793 1.00 54.94 164 CYS A O 1
ATOM 1239 N N . ILE A 1 165 ? 5.020 18.452 -19.269 1.00 53.06 165 ILE A N 1
ATOM 1240 C CA . ILE A 1 165 ? 4.430 19.406 -18.304 1.00 53.06 165 ILE A CA 1
ATOM 1241 C C . ILE A 1 165 ? 5.150 20.747 -18.364 1.00 53.06 165 ILE A C 1
ATOM 1243 O O . ILE A 1 165 ? 4.536 21.810 -18.314 1.00 53.06 165 ILE A O 1
ATOM 1247 N N . ALA A 1 166 ? 6.469 20.678 -18.451 1.00 49.94 166 ALA A N 1
ATOM 1248 C CA . ALA A 1 166 ? 7.352 21.787 -18.724 1.00 49.94 166 ALA A CA 1
ATOM 1249 C C . ALA A 1 166 ? 8.446 21.251 -19.652 1.00 49.94 166 ALA A C 1
ATOM 1251 O O . ALA A 1 166 ? 8.771 20.063 -19.551 1.00 49.94 166 ALA A O 1
ATOM 1252 N N . PRO A 1 167 ? 9.046 22.077 -20.529 1.00 51.75 167 PRO A N 1
ATOM 1253 C CA . PRO A 1 167 ? 10.300 21.686 -21.156 1.00 51.75 167 PRO A CA 1
ATOM 1254 C C . PRO A 1 167 ? 11.227 21.216 -20.034 1.00 51.75 167 PRO A C 1
ATOM 1256 O O . PRO A 1 167 ? 11.411 21.918 -19.033 1.00 51.75 167 PRO A O 1
ATOM 1259 N N . ALA A 1 168 ? 11.698 19.973 -20.133 1.00 51.38 168 ALA A N 1
ATOM 1260 C CA . ALA A 1 168 ? 12.610 19.393 -19.162 1.00 51.38 168 ALA A CA 1
ATOM 1261 C C . ALA A 1 168 ? 13.978 20.065 -19.328 1.00 51.38 168 ALA A C 1
ATOM 1263 O O . ALA A 1 168 ? 14.935 19.477 -19.819 1.00 51.38 168 ALA A O 1
ATOM 1264 N N . ASP A 1 169 ? 14.053 21.341 -18.959 1.00 54.12 169 ASP A N 1
ATOM 1265 C CA . ASP A 1 169 ? 15.305 22.045 -18.794 1.00 54.12 169 ASP A CA 1
ATOM 1266 C C . ASP A 1 169 ? 16.062 21.379 -17.642 1.00 54.12 169 ASP A C 1
ATOM 1268 O O . ASP A 1 169 ? 15.469 20.976 -16.635 1.00 54.12 169 ASP A O 1
ATOM 1272 N N . PHE A 1 170 ? 17.390 21.325 -17.755 1.00 57.84 170 PHE A N 1
ATOM 1273 C CA . PHE A 1 170 ? 18.294 20.749 -16.751 1.00 57.84 170 PHE A CA 1
ATOM 1274 C C . PHE A 1 170 ? 17.974 21.201 -15.308 1.00 57.84 170 PHE A C 1
ATOM 1276 O O . PHE A 1 170 ? 18.103 20.438 -14.351 1.00 57.84 170 PHE A O 1
ATOM 1283 N N . TYR A 1 171 ? 17.504 22.440 -15.138 1.00 60.41 171 TYR A N 1
ATOM 1284 C CA . TYR A 1 171 ? 17.132 23.008 -13.841 1.00 60.41 171 TYR A CA 1
ATOM 1285 C C . TYR A 1 171 ? 15.874 22.384 -13.220 1.00 60.41 171 TYR A C 1
ATOM 1287 O O . TYR A 1 171 ? 15.820 22.227 -12.000 1.00 60.41 171 TYR A O 1
ATOM 1295 N N . SER A 1 172 ? 14.878 22.014 -14.025 1.00 58.88 172 SER A N 1
ATOM 1296 C CA . SER A 1 172 ? 13.635 21.381 -13.562 1.00 58.88 172 SER A CA 1
ATOM 1297 C C . SER A 1 172 ? 13.896 19.965 -13.052 1.00 58.88 172 SER A C 1
ATOM 1299 O O . SER A 1 172 ? 13.397 19.574 -11.996 1.00 58.88 172 SER A O 1
ATOM 1301 N N . GLU A 1 173 ? 14.749 19.225 -13.759 1.00 62.75 173 GLU A N 1
ATOM 1302 C CA . GLU A 1 173 ? 15.216 17.901 -13.351 1.00 62.75 173 GLU A CA 1
ATOM 1303 C C . GLU A 1 173 ? 16.059 17.979 -12.063 1.00 62.75 173 GLU A C 1
ATOM 1305 O O . GLU A 1 173 ? 15.821 17.239 -11.105 1.00 62.75 173 GLU A O 1
ATOM 1310 N N . LEU A 1 174 ? 16.971 18.952 -11.969 1.00 60.94 174 LEU A N 1
ATOM 1311 C CA . LEU A 1 174 ? 17.760 19.198 -10.759 1.00 60.94 174 LEU A CA 1
ATOM 1312 C C . LEU A 1 174 ? 16.887 19.576 -9.546 1.00 60.94 174 LEU A C 1
ATOM 1314 O O . LEU A 1 174 ? 17.126 19.112 -8.425 1.00 60.94 174 LEU A O 1
ATOM 1318 N N . LEU A 1 175 ? 15.854 20.400 -9.749 1.00 66.88 175 LEU A N 1
ATOM 1319 C CA . LEU A 1 175 ? 14.879 20.727 -8.706 1.00 66.88 175 LEU A CA 1
ATOM 1320 C C . LEU A 1 175 ? 14.095 19.486 -8.264 1.00 66.88 175 LEU A C 1
ATOM 1322 O O . LEU A 1 175 ? 13.908 19.284 -7.065 1.00 66.88 175 LEU A O 1
ATOM 1326 N N . ALA A 1 176 ? 13.690 18.617 -9.191 1.00 64.94 176 ALA A N 1
ATOM 1327 C CA . ALA A 1 176 ? 13.012 17.369 -8.852 1.00 64.94 176 ALA A CA 1
ATOM 1328 C C . ALA A 1 176 ? 13.916 16.441 -8.020 1.00 64.94 176 ALA A C 1
ATOM 1330 O O . ALA A 1 176 ? 13.507 15.998 -6.942 1.00 64.94 176 ALA A O 1
ATOM 1331 N N . TYR A 1 177 ? 15.169 16.224 -8.437 1.00 64.25 177 TYR A N 1
ATOM 1332 C CA . TYR A 1 177 ? 16.122 15.386 -7.696 1.00 64.25 177 TYR A CA 1
ATOM 1333 C C . TYR A 1 177 ? 16.465 15.916 -6.299 1.00 64.25 177 TYR A C 1
ATOM 1335 O O . TYR A 1 177 ? 16.855 15.135 -5.432 1.00 64.25 177 TYR A O 1
ATOM 1343 N N . THR A 1 178 ? 16.315 17.218 -6.046 1.00 73.56 178 THR A N 1
ATOM 1344 C CA . THR A 1 178 ? 16.597 17.820 -4.732 1.00 73.56 178 THR A CA 1
ATOM 1345 C C . THR A 1 178 ? 15.359 17.910 -3.837 1.00 73.56 178 THR A C 1
ATOM 1347 O O . THR A 1 178 ? 15.452 17.649 -2.636 1.00 73.56 178 THR A O 1
ATOM 1350 N N . LEU A 1 179 ? 14.182 18.220 -4.390 1.00 75.06 179 LEU A N 1
ATOM 1351 C CA . LEU A 1 179 ? 12.940 18.360 -3.622 1.00 75.06 179 LEU A CA 1
ATOM 1352 C C . LEU A 1 179 ? 12.290 17.015 -3.275 1.00 75.06 179 LEU A C 1
ATOM 1354 O O . LEU A 1 179 ? 11.751 16.878 -2.174 1.00 75.06 179 LEU A O 1
ATOM 1358 N N . VAL A 1 180 ? 12.357 16.013 -4.161 1.00 71.44 180 VAL A N 1
ATOM 1359 C CA . VAL A 1 180 ? 11.746 14.692 -3.922 1.00 71.44 180 VAL A CA 1
ATOM 1360 C C . VAL A 1 180 ? 12.332 14.009 -2.674 1.00 71.44 180 VAL A C 1
ATOM 1362 O O . VAL A 1 180 ? 11.549 13.608 -1.810 1.00 71.44 180 VAL A O 1
ATOM 1365 N N . PRO A 1 181 ? 13.663 13.934 -2.467 1.00 74.19 181 PRO A N 1
ATOM 1366 C CA . PRO A 1 181 ? 14.220 13.372 -1.235 1.00 74.19 181 PRO A CA 1
ATOM 1367 C C . PRO A 1 181 ? 13.798 14.129 0.032 1.00 74.19 181 PRO A C 1
ATOM 1369 O O . PRO A 1 181 ? 13.495 13.505 1.050 1.00 74.19 181 PRO A O 1
ATOM 1372 N N . LEU A 1 182 ? 13.719 15.465 -0.016 1.00 79.19 182 LEU A N 1
ATOM 1373 C CA . LEU A 1 182 ? 13.256 16.274 1.120 1.00 79.19 182 LEU A CA 1
ATOM 1374 C C . LEU A 1 182 ? 11.787 15.995 1.450 1.00 79.19 182 LEU A C 1
ATOM 1376 O O . LEU A 1 182 ? 11.425 15.867 2.624 1.00 79.19 182 LEU A O 1
ATOM 1380 N N . PHE A 1 183 ? 10.951 15.853 0.422 1.00 78.75 183 PHE A N 1
ATOM 1381 C CA . PHE A 1 183 ? 9.563 15.439 0.570 1.00 78.75 183 PHE A CA 1
ATOM 1382 C C . PHE A 1 183 ? 9.461 14.045 1.204 1.00 78.75 183 PHE A C 1
ATOM 1384 O O . PHE A 1 183 ? 8.740 13.879 2.189 1.00 78.75 183 PHE A O 1
ATOM 1391 N N . LEU A 1 184 ? 10.239 13.065 0.731 1.00 77.81 184 LEU A N 1
ATOM 1392 C CA . LEU A 1 184 ? 10.257 11.710 1.294 1.00 77.81 184 LEU A CA 1
ATOM 1393 C C . LEU A 1 184 ? 10.697 11.691 2.766 1.00 77.81 184 LEU A C 1
ATOM 1395 O O . LEU A 1 184 ? 10.080 11.000 3.579 1.00 77.81 184 LEU A O 1
ATOM 1399 N N . ILE A 1 185 ? 11.693 12.500 3.148 1.00 82.00 185 ILE A N 1
ATOM 1400 C CA . ILE A 1 185 ? 12.096 12.667 4.555 1.00 82.00 185 ILE A CA 1
ATOM 1401 C C . ILE A 1 185 ? 10.923 13.196 5.389 1.00 82.00 185 ILE A C 1
ATOM 1403 O O . ILE A 1 185 ? 10.681 12.705 6.493 1.00 82.00 185 ILE A O 1
ATOM 1407 N N . LYS A 1 186 ? 10.161 14.169 4.874 1.00 83.00 186 LYS A N 1
ATOM 1408 C CA . LYS A 1 186 ? 8.986 14.705 5.576 1.00 83.00 186 LYS A CA 1
ATOM 1409 C C . LYS A 1 186 ? 7.863 13.682 5.701 1.00 83.00 186 LYS A C 1
ATOM 1411 O O . LYS A 1 186 ? 7.307 13.547 6.790 1.00 83.00 186 LYS A O 1
ATOM 1416 N N . VAL A 1 187 ? 7.578 12.918 4.650 1.00 81.31 187 VAL A N 1
ATOM 1417 C CA . VAL A 1 187 ? 6.603 11.817 4.695 1.00 81.31 187 VAL A CA 1
ATOM 1418 C C . VAL A 1 187 ? 7.011 10.774 5.740 1.00 81.31 187 VAL A C 1
ATOM 1420 O O . VAL A 1 187 ? 6.189 10.376 6.567 1.00 81.31 187 VAL A O 1
ATOM 1423 N N . PHE A 1 188 ? 8.290 10.392 5.783 1.00 84.44 188 PHE A N 1
ATOM 1424 C CA . PHE A 1 188 ? 8.801 9.448 6.775 1.00 84.44 188 PHE A CA 1
ATOM 1425 C C . PHE A 1 188 ? 8.699 9.991 8.212 1.00 84.44 188 PHE A C 1
ATOM 1427 O O . PHE A 1 188 ? 8.257 9.281 9.116 1.00 84.44 188 PHE A O 1
ATOM 1434 N N . GLN A 1 189 ? 9.018 11.271 8.435 1.00 84.19 189 GLN A N 1
ATOM 1435 C CA . GLN A 1 189 ? 8.841 11.929 9.738 1.00 84.19 189 GLN A CA 1
ATOM 1436 C C . GLN A 1 189 ? 7.375 11.927 10.201 1.00 84.19 189 GLN A C 1
ATOM 1438 O O . GLN A 1 189 ? 7.097 11.668 11.377 1.00 84.19 189 GLN A O 1
ATOM 1443 N N . VAL A 1 190 ? 6.429 12.176 9.289 1.00 86.75 190 VAL A N 1
ATOM 1444 C CA . VAL A 1 190 ? 4.989 12.096 9.581 1.00 86.75 190 VAL A CA 1
ATOM 1445 C C . VAL A 1 190 ? 4.594 10.665 9.948 1.00 86.75 190 VAL A C 1
ATOM 1447 O O . VAL A 1 190 ? 3.933 10.468 10.966 1.00 86.75 190 VAL A O 1
ATOM 1450 N N . PHE A 1 191 ? 5.049 9.663 9.191 1.00 88.12 191 PHE A N 1
ATOM 1451 C CA . PHE A 1 191 ? 4.790 8.249 9.481 1.00 88.12 191 PHE A CA 1
ATOM 1452 C C . PHE A 1 191 ? 5.276 7.833 10.880 1.00 88.12 191 PHE A C 1
ATOM 1454 O O . PHE A 1 191 ? 4.525 7.213 11.643 1.00 88.12 191 PHE A O 1
ATOM 1461 N N . LEU A 1 192 ? 6.496 8.228 11.262 1.00 90.19 192 LEU A N 1
ATOM 1462 C CA . LEU A 1 192 ? 7.030 7.966 12.603 1.00 90.19 192 LEU A CA 1
ATOM 1463 C C . LEU A 1 192 ? 6.213 8.669 13.691 1.00 90.19 192 LEU A C 1
ATOM 1465 O O . LEU A 1 192 ? 5.919 8.074 14.728 1.00 90.19 192 LEU A O 1
ATOM 1469 N N . THR A 1 193 ? 5.795 9.912 13.445 1.00 87.75 193 THR A N 1
ATOM 1470 C CA . THR A 1 193 ? 4.970 10.676 14.390 1.00 87.75 193 THR A CA 1
ATOM 1471 C C . THR A 1 193 ? 3.601 10.020 14.589 1.00 87.75 193 THR A C 1
ATOM 1473 O O . THR A 1 193 ? 3.158 9.867 15.725 1.00 87.75 193 THR A O 1
ATOM 1476 N N . LEU A 1 194 ? 2.941 9.572 13.515 1.00 88.69 194 LEU A N 1
ATOM 1477 C CA . LEU A 1 194 ? 1.666 8.849 13.593 1.00 88.69 194 LEU A CA 1
ATOM 1478 C C . LEU A 1 194 ? 1.810 7.520 14.339 1.00 88.69 194 LEU A C 1
ATOM 1480 O O . LEU A 1 194 ? 0.992 7.214 15.203 1.00 88.69 194 LEU A O 1
ATOM 1484 N N . THR A 1 195 ? 2.883 6.773 14.072 1.00 90.12 195 THR A N 1
ATOM 1485 C CA . THR A 1 195 ? 3.198 5.522 14.780 1.00 90.12 195 THR A CA 1
ATOM 1486 C C . THR A 1 195 ? 3.403 5.766 16.275 1.00 90.12 195 THR A C 1
ATOM 1488 O O . THR A 1 195 ? 2.856 5.047 17.111 1.00 90.12 195 THR A O 1
ATOM 1491 N N . PHE A 1 196 ? 4.140 6.820 16.628 1.00 91.94 196 PHE A N 1
ATOM 1492 C CA . PHE A 1 196 ? 4.347 7.213 18.017 1.00 91.94 196 PHE A CA 1
ATOM 1493 C C . PHE A 1 196 ? 3.035 7.621 18.704 1.00 91.94 196 PHE A C 1
ATOM 1495 O O . PHE A 1 196 ? 2.787 7.228 19.844 1.00 91.94 196 PHE A O 1
ATOM 1502 N N . ILE A 1 197 ? 2.161 8.362 18.012 1.00 89.69 197 ILE A N 1
ATOM 1503 C CA . ILE A 1 197 ? 0.838 8.734 18.530 1.00 89.69 197 ILE A CA 1
ATOM 1504 C C . ILE A 1 197 ? -0.038 7.490 18.740 1.00 89.69 197 ILE A C 1
ATOM 1506 O O . ILE A 1 197 ? -0.657 7.378 19.799 1.00 89.69 197 ILE A O 1
ATOM 1510 N N . LEU A 1 198 ? -0.062 6.544 17.791 1.00 91.81 198 LEU A N 1
ATOM 1511 C CA . LEU A 1 198 ? -0.779 5.271 17.942 1.00 91.81 198 LEU A CA 1
ATOM 1512 C C . LEU A 1 198 ? -0.274 4.493 19.160 1.00 91.81 198 LEU A C 1
ATOM 1514 O O . LEU A 1 198 ? -1.075 4.068 19.987 1.00 91.81 198 LEU A O 1
ATOM 1518 N N . TYR A 1 199 ? 1.047 4.381 19.321 1.00 92.94 199 TYR A N 1
ATOM 1519 C CA . TYR A 1 199 ? 1.649 3.709 20.472 1.00 92.94 199 TYR A CA 1
ATOM 1520 C C . TYR A 1 199 ? 1.270 4.384 21.795 1.00 92.94 199 TYR A C 1
ATOM 1522 O O . TYR A 1 199 ? 0.881 3.709 22.746 1.00 92.94 199 TYR A O 1
ATOM 1530 N N . LYS A 1 200 ? 1.327 5.722 21.858 1.00 92.25 200 LYS A N 1
ATOM 1531 C CA . LYS A 1 200 ? 0.953 6.490 23.056 1.00 92.25 200 LYS A CA 1
ATOM 1532 C C . LYS A 1 200 ? -0.528 6.326 23.413 1.00 92.25 200 LYS A C 1
ATOM 1534 O O . LYS A 1 200 ? -0.879 6.407 24.585 1.00 92.25 200 LYS A O 1
ATOM 1539 N N . LYS A 1 201 ? -1.395 6.113 22.420 1.00 92.19 201 LYS A N 1
ATOM 1540 C CA . LYS A 1 201 ? -2.843 5.940 22.603 1.00 92.19 201 LYS A CA 1
ATOM 1541 C C . LYS A 1 201 ? -3.307 4.482 22.596 1.00 92.19 201 LYS A C 1
ATOM 1543 O O . LYS A 1 201 ? -4.513 4.245 22.614 1.00 92.19 201 LYS A O 1
ATOM 1548 N N . ARG A 1 202 ? -2.387 3.513 22.603 1.00 93.50 202 ARG A N 1
ATOM 1549 C CA . ARG A 1 202 ? -2.699 2.082 22.467 1.00 93.50 202 ARG A CA 1
ATOM 1550 C C . ARG A 1 202 ? -3.740 1.585 23.470 1.00 93.50 202 ARG A C 1
ATOM 1552 O O . ARG A 1 202 ? -4.591 0.800 23.087 1.00 93.50 202 ARG A O 1
ATOM 1559 N N . ASP A 1 203 ? -3.722 2.090 24.705 1.00 91.62 203 ASP A N 1
ATOM 1560 C CA . ASP A 1 203 ? -4.618 1.619 25.770 1.00 91.62 203 ASP A CA 1
ATOM 1561 C C . ASP A 1 203 ? -6.078 2.035 25.510 1.00 91.62 203 ASP A C 1
ATOM 1563 O O . ASP A 1 203 ? -7.010 1.390 25.976 1.00 91.62 203 ASP A O 1
ATOM 1567 N N . LYS A 1 204 ? -6.287 3.103 24.725 1.00 91.69 204 LYS A N 1
ATOM 1568 C CA . LYS A 1 204 ? -7.616 3.509 24.246 1.00 91.69 204 LYS A CA 1
ATOM 1569 C C . LYS A 1 204 ? -8.031 2.763 22.970 1.00 91.69 204 LYS A C 1
ATOM 1571 O O . LYS A 1 204 ? -9.219 2.634 22.698 1.00 91.69 204 LYS A O 1
ATOM 1576 N N . LEU A 1 205 ? -7.060 2.308 22.173 1.00 92.31 205 LEU A N 1
ATOM 1577 C CA . LEU A 1 205 ? -7.292 1.585 20.917 1.00 92.31 205 LEU A CA 1
ATOM 1578 C C . LEU A 1 205 ? -7.565 0.092 21.145 1.00 92.31 205 LEU A C 1
ATOM 1580 O O . LEU A 1 205 ? -8.385 -0.485 20.435 1.00 92.31 205 LEU A O 1
ATOM 1584 N N . ASP A 1 206 ? -6.903 -0.510 22.134 1.00 93.94 206 ASP A N 1
ATOM 1585 C CA . ASP A 1 206 ? -7.133 -1.870 22.619 1.00 93.94 206 ASP A CA 1
ATOM 1586 C C . ASP A 1 206 ? -7.634 -1.811 24.068 1.00 93.94 206 ASP A C 1
ATOM 1588 O O . ASP A 1 206 ? -6.818 -1.806 24.995 1.00 93.94 206 ASP A O 1
ATOM 1592 N N . PRO A 1 207 ? -8.960 -1.788 24.298 1.00 90.06 207 PRO A N 1
ATOM 1593 C CA . PRO A 1 207 ? -9.539 -1.867 25.634 1.00 90.06 207 PRO A CA 1
ATOM 1594 C C . PRO A 1 207 ? -9.449 -3.305 26.180 1.00 90.06 207 PRO A C 1
ATOM 1596 O O . PRO A 1 207 ? -10.447 -3.899 26.579 1.00 90.06 207 PRO A O 1
ATOM 1599 N N . CYS A 1 208 ? -8.244 -3.879 26.171 1.00 88.44 208 CYS A N 1
ATOM 1600 C CA . CYS A 1 208 ? -7.902 -5.206 26.667 1.00 88.44 208 CYS A CA 1
ATOM 1601 C C . CYS A 1 208 ? -8.740 -6.345 26.060 1.00 88.44 208 CYS A C 1
ATOM 1603 O O . CYS A 1 208 ? -9.202 -7.228 26.786 1.00 88.44 208 CYS A O 1
ATOM 1605 N N . GLN A 1 209 ? -8.888 -6.397 24.731 1.00 89.25 209 GLN A N 1
ATOM 1606 C CA . GLN A 1 209 ? -9.683 -7.432 24.046 1.00 89.25 209 GLN A CA 1
ATOM 1607 C C . GLN A 1 209 ? -9.311 -8.862 24.489 1.00 89.25 209 GLN A C 1
ATOM 1609 O O . GLN A 1 209 ? -10.185 -9.698 24.723 1.00 89.25 209 GLN A O 1
ATOM 1614 N N . LYS A 1 210 ? -8.012 -9.142 24.675 1.00 89.31 210 LYS A N 1
ATOM 1615 C CA . LYS A 1 210 ? -7.521 -10.448 25.158 1.00 89.31 210 LYS A CA 1
ATOM 1616 C C . LYS A 1 210 ? -8.011 -10.800 26.565 1.00 89.31 210 LYS A C 1
ATOM 1618 O O . LYS A 1 210 ? -8.228 -11.971 26.851 1.00 89.31 210 LYS A O 1
ATOM 1623 N N . SER A 1 211 ? -8.178 -9.802 27.433 1.00 90.31 211 SER A N 1
ATOM 1624 C CA . SER A 1 211 ? -8.706 -10.007 28.783 1.00 90.31 211 SER A CA 1
ATOM 1625 C C . SER A 1 211 ? -10.192 -10.351 28.751 1.00 90.31 211 SER A C 1
ATOM 1627 O O . SER A 1 211 ? -10.636 -11.166 29.549 1.00 90.31 211 SER A O 1
ATOM 1629 N N . PHE A 1 212 ? -10.963 -9.798 27.812 1.00 91.00 212 PHE A N 1
ATOM 1630 C CA . PHE A 1 212 ? -12.347 -10.230 27.629 1.00 91.00 212 PHE A CA 1
ATOM 1631 C C . PHE A 1 212 ? -12.416 -11.658 27.088 1.00 91.00 212 PHE A C 1
ATOM 1633 O O . PHE A 1 212 ? -13.161 -12.466 27.636 1.00 91.00 212 PHE A O 1
ATOM 1640 N N . ALA A 1 213 ? -11.582 -12.005 26.105 1.00 89.12 213 ALA A N 1
ATOM 1641 C CA . ALA A 1 213 ? -11.566 -13.333 25.488 1.00 89.12 213 ALA A CA 1
ATOM 1642 C C . ALA A 1 213 ? -11.239 -14.488 26.459 1.00 89.12 213 ALA A C 1
ATOM 1644 O O . ALA A 1 213 ? -11.572 -15.631 26.169 1.00 89.12 213 ALA A O 1
ATOM 1645 N N . SER A 1 214 ? -10.631 -14.223 27.623 1.00 91.81 214 SER A N 1
ATOM 1646 C CA . SER A 1 214 ? -10.437 -15.259 28.651 1.00 91.81 214 SER A CA 1
ATOM 1647 C C . SER A 1 214 ? -11.698 -15.562 29.471 1.00 91.81 214 SER A C 1
ATOM 1649 O O . SER A 1 214 ? -11.753 -16.586 30.147 1.00 91.81 214 SER A O 1
ATOM 1651 N N . SER A 1 215 ? -12.702 -14.683 29.426 1.00 92.06 215 SER A N 1
ATOM 1652 C CA . SER A 1 215 ? -13.926 -14.757 30.241 1.00 92.06 215 SER A CA 1
ATOM 1653 C C . SER A 1 215 ? -15.201 -15.040 29.441 1.00 92.06 215 SER A C 1
ATOM 1655 O O . SER A 1 215 ? -16.219 -15.410 30.019 1.00 92.06 215 SER A O 1
ATOM 1657 N N . MET A 1 216 ? -15.168 -14.852 28.121 1.00 93.75 216 MET A N 1
ATOM 1658 C CA . MET A 1 216 ? -16.313 -15.014 27.223 1.00 93.75 216 MET A CA 1
ATOM 1659 C C . MET A 1 216 ? -15.859 -15.514 25.853 1.00 93.75 216 MET A C 1
ATOM 1661 O O . MET A 1 216 ? -14.667 -15.542 25.555 1.00 93.75 216 MET A O 1
ATOM 1665 N N . ARG A 1 217 ? -16.821 -15.898 25.009 1.00 93.62 217 ARG A N 1
ATOM 1666 C CA . ARG A 1 217 ? -16.562 -16.303 23.625 1.00 93.62 217 ARG A CA 1
ATOM 1667 C C . ARG A 1 217 ? -15.835 -15.187 22.863 1.00 93.62 217 ARG A C 1
ATOM 1669 O O . ARG A 1 217 ? -16.135 -14.011 23.060 1.00 93.62 217 ARG A O 1
ATOM 1676 N N . GLU A 1 218 ? -14.913 -15.557 21.971 1.00 90.19 218 GLU A N 1
ATOM 1677 C CA . GLU A 1 218 ? -14.088 -14.603 21.209 1.00 90.19 218 GLU A CA 1
ATOM 1678 C C . GLU A 1 218 ? -14.927 -13.563 20.447 1.00 90.19 218 GLU A C 1
ATOM 1680 O O . GLU A 1 218 ? -14.624 -12.372 20.508 1.00 90.19 218 GLU A O 1
ATOM 1685 N N . ASP A 1 219 ? -16.027 -13.994 19.820 1.00 91.56 219 ASP A N 1
ATOM 1686 C CA . ASP A 1 219 ? -16.957 -13.115 19.095 1.00 91.56 219 ASP A CA 1
ATOM 1687 C C . ASP A 1 219 ? -17.564 -12.029 20.004 1.00 91.56 219 ASP A C 1
ATOM 1689 O O . ASP A 1 219 ? -17.708 -10.869 19.609 1.00 91.56 219 ASP A O 1
ATOM 1693 N N . ASP A 1 220 ? -17.911 -12.394 21.240 1.00 94.44 220 ASP A N 1
ATOM 1694 C CA . ASP A 1 220 ? -18.516 -11.483 22.213 1.00 94.44 220 ASP A CA 1
ATOM 1695 C C . ASP A 1 220 ? -17.462 -10.549 22.820 1.00 94.44 220 ASP A C 1
ATOM 1697 O O . ASP A 1 220 ? -17.713 -9.354 23.001 1.00 94.44 220 ASP A O 1
ATOM 1701 N N . ALA A 1 221 ? -16.249 -11.062 23.052 1.00 94.19 221 ALA A N 1
ATOM 1702 C CA . ALA A 1 221 ? -15.102 -10.269 23.479 1.00 94.19 221 ALA A CA 1
ATOM 1703 C C . ALA A 1 221 ? -14.729 -9.200 22.441 1.00 94.19 221 ALA A C 1
ATOM 1705 O O . ALA A 1 221 ? -14.492 -8.046 22.809 1.00 94.19 221 ALA A O 1
ATOM 1706 N N . LEU A 1 222 ? -14.717 -9.560 21.152 1.00 94.31 222 LEU A N 1
ATOM 1707 C CA . LEU A 1 222 ? -14.463 -8.631 20.053 1.00 94.31 222 LEU A CA 1
ATOM 1708 C C . LEU A 1 222 ? -15.545 -7.547 19.988 1.00 94.31 222 LEU A C 1
ATOM 1710 O O . LEU A 1 222 ? -15.214 -6.362 19.981 1.00 94.31 222 LEU A O 1
ATOM 1714 N N . LYS A 1 223 ? -16.831 -7.924 20.014 1.00 94.19 223 LYS A N 1
ATOM 1715 C CA . LYS A 1 223 ? -17.947 -6.958 20.012 1.00 94.19 223 LYS A CA 1
ATOM 1716 C C . LYS A 1 223 ? -17.864 -5.981 21.182 1.00 94.19 223 LYS A C 1
ATOM 1718 O O . LYS A 1 223 ? -18.021 -4.779 20.980 1.00 94.19 223 LYS A O 1
ATOM 1723 N N . LYS A 1 224 ? -17.571 -6.478 22.387 1.00 94.69 224 LYS A N 1
ATOM 1724 C CA . LYS A 1 224 ? -17.417 -5.647 23.588 1.00 94.69 224 LYS A CA 1
ATOM 1725 C C . LYS A 1 224 ? -16.224 -4.693 23.483 1.00 94.69 224 LYS A C 1
ATOM 1727 O O . LYS A 1 224 ? -16.339 -3.519 23.832 1.00 94.69 224 LYS A O 1
ATOM 1732 N N . ALA A 1 225 ? -15.082 -5.170 22.989 1.00 94.81 225 ALA A N 1
ATOM 1733 C CA . ALA A 1 225 ? -13.910 -4.324 22.785 1.00 94.81 225 ALA A CA 1
ATOM 1734 C C . ALA A 1 225 ? -14.180 -3.227 21.738 1.00 94.81 225 ALA A C 1
ATOM 1736 O O . ALA A 1 225 ? -13.822 -2.070 21.950 1.00 94.81 225 ALA A O 1
ATOM 1737 N N . LEU A 1 226 ? -14.876 -3.563 20.647 1.00 94.19 226 LEU A N 1
ATOM 1738 C CA . LEU A 1 226 ? -15.280 -2.606 19.616 1.00 94.19 226 LEU A CA 1
ATOM 1739 C C . LEU A 1 226 ? -16.260 -1.554 20.148 1.00 94.19 226 LEU A C 1
ATOM 1741 O O . LEU A 1 226 ? -16.075 -0.373 19.861 1.00 94.19 226 LEU A O 1
ATOM 1745 N N . SER A 1 227 ? -17.255 -1.939 20.959 1.00 93.44 227 SER A N 1
ATOM 1746 C CA . SER A 1 227 ? -18.197 -0.971 21.541 1.00 93.44 227 SER A CA 1
ATOM 1747 C C . SER A 1 227 ? -17.502 0.019 22.478 1.00 93.44 227 SER A C 1
ATOM 1749 O O . SER A 1 227 ? -17.805 1.209 22.449 1.00 93.44 227 SER A O 1
ATOM 1751 N N . ILE A 1 228 ? -16.528 -0.447 23.271 1.00 94.12 228 ILE A N 1
ATOM 1752 C CA . ILE A 1 228 ? -15.735 0.433 24.143 1.00 94.12 228 ILE A CA 1
ATOM 1753 C C . ILE A 1 228 ? -14.871 1.374 23.295 1.00 94.12 228 ILE A C 1
ATOM 1755 O O . ILE A 1 228 ? -14.882 2.582 23.526 1.00 94.12 228 ILE A O 1
ATOM 1759 N N . ARG A 1 229 ? -14.177 0.853 22.274 1.00 94.31 229 ARG A N 1
ATOM 1760 C CA . ARG A 1 229 ? -13.367 1.671 21.358 1.00 94.31 229 ARG A CA 1
ATOM 1761 C C . ARG A 1 229 ? -14.204 2.766 20.687 1.00 94.31 229 ARG A C 1
ATOM 1763 O O . ARG A 1 229 ? -13.783 3.916 20.686 1.00 94.31 229 ARG A O 1
ATOM 1770 N N . SER A 1 230 ? -15.411 2.436 20.222 1.00 91.94 230 SER A N 1
ATOM 1771 C CA . SER A 1 230 ? -16.353 3.402 19.636 1.00 91.94 230 SER A CA 1
ATOM 1772 C C . SER A 1 230 ? -16.717 4.525 20.613 1.00 91.94 230 SER A C 1
ATOM 1774 O O . SER A 1 230 ? -16.703 5.692 20.237 1.00 91.94 230 SER A O 1
ATOM 1776 N N . SER A 1 231 ? -16.987 4.204 21.885 1.00 92.69 231 SER A N 1
ATOM 1777 C CA . SER A 1 231 ? -17.295 5.234 22.891 1.00 92.69 231 SER A CA 1
ATOM 1778 C C . SER A 1 231 ? -16.110 6.175 23.158 1.00 92.69 231 SER A C 1
ATOM 1780 O O . SER A 1 231 ? -16.287 7.385 23.282 1.00 92.69 231 SER A O 1
ATOM 1782 N N . LEU A 1 232 ? -14.882 5.644 23.153 1.00 91.81 232 LEU A N 1
ATOM 1783 C CA . LEU A 1 232 ? -13.657 6.434 23.314 1.00 91.81 232 LEU A CA 1
ATOM 1784 C C . LEU A 1 232 ? -13.363 7.319 22.091 1.00 91.81 232 LEU A C 1
ATOM 1786 O O . LEU A 1 232 ? -12.781 8.395 22.232 1.00 91.81 232 LEU A O 1
ATOM 1790 N N . GLU A 1 233 ? -13.749 6.881 20.892 1.00 90.38 233 GLU A N 1
ATOM 1791 C CA . GLU A 1 233 ? -13.632 7.659 19.652 1.00 90.38 233 GLU A CA 1
ATOM 1792 C C . GLU A 1 233 ? -14.602 8.842 19.599 1.00 90.38 233 GLU A C 1
ATOM 1794 O O . GLU A 1 233 ? -14.265 9.892 19.045 1.00 90.38 233 GLU A O 1
ATOM 1799 N N . GLU A 1 234 ? -15.797 8.682 20.168 1.00 89.69 234 GLU A N 1
ATOM 1800 C CA . GLU A 1 234 ? -16.777 9.762 20.301 1.00 89.69 234 GLU A CA 1
ATOM 1801 C C . GLU A 1 234 ? -16.315 10.824 21.305 1.00 89.69 234 GLU A C 1
ATOM 1803 O O . GLU A 1 234 ? -16.496 12.019 21.062 1.00 89.69 234 GLU A O 1
ATOM 1808 N N . GLU A 1 235 ? -15.666 10.402 22.392 1.00 90.56 235 GLU A N 1
ATOM 1809 C CA . GLU A 1 235 ? -15.121 11.297 23.414 1.00 90.56 235 GLU A CA 1
ATOM 1810 C C . GLU A 1 235 ? -13.859 12.042 22.932 1.00 90.56 235 GLU A C 1
ATOM 1812 O O . GLU A 1 235 ? -13.714 13.249 23.140 1.00 90.56 235 GLU A O 1
ATOM 1817 N N . ASP A 1 236 ? -12.939 11.350 22.251 1.00 87.69 236 ASP A N 1
ATOM 1818 C CA . ASP A 1 236 ? -11.650 11.899 21.820 1.00 87.69 236 ASP A CA 1
ATOM 1819 C C . ASP A 1 236 ? -11.564 12.006 20.287 1.00 87.69 236 ASP A C 1
ATOM 1821 O O . ASP A 1 236 ? -11.110 11.101 19.579 1.00 87.69 236 ASP A O 1
ATOM 1825 N N . SER A 1 237 ? -11.909 13.190 19.766 1.00 82.88 237 SER A N 1
ATOM 1826 C CA . SER A 1 237 ? -11.830 13.509 18.328 1.00 82.88 237 SER A CA 1
ATOM 1827 C C . SER A 1 237 ? -10.456 13.249 17.691 1.00 82.88 237 SER A C 1
ATOM 1829 O O . SER A 1 237 ? -10.364 12.997 16.488 1.00 82.88 237 SER A O 1
ATOM 1831 N N . SER A 1 238 ? -9.378 13.278 18.484 1.00 83.00 238 SER A N 1
ATOM 1832 C CA . SER A 1 238 ? -8.020 13.024 18.003 1.00 83.00 238 SER A CA 1
ATOM 1833 C C . SER A 1 238 ? -7.664 11.534 17.931 1.00 83.00 238 SER A C 1
ATOM 1835 O O . SER A 1 238 ? -6.570 11.191 17.490 1.00 83.00 238 SER A O 1
ATOM 1837 N N . ILE A 1 239 ? -8.537 10.641 18.402 1.00 84.38 239 ILE A N 1
ATOM 1838 C CA . ILE A 1 239 ? -8.493 9.196 18.121 1.00 84.38 239 ILE A CA 1
ATOM 1839 C C . ILE A 1 239 ? -9.279 8.917 16.847 1.00 84.38 239 ILE A C 1
ATOM 1841 O O . ILE A 1 239 ? -8.746 8.295 15.934 1.00 84.38 239 ILE A O 1
ATOM 1845 N N . ARG A 1 240 ? -10.487 9.483 16.737 1.00 84.62 240 ARG A N 1
ATOM 1846 C CA . ARG A 1 240 ? -11.342 9.347 15.553 1.00 84.62 240 ARG A CA 1
ATOM 1847 C C . ARG A 1 240 ? -10.639 9.757 14.257 1.00 84.62 240 ARG A C 1
ATOM 1849 O O . ARG A 1 240 ? -10.768 9.079 13.242 1.00 84.62 240 ARG A O 1
ATOM 1856 N N . SER A 1 241 ? -9.842 10.828 14.280 1.00 83.06 241 SER A N 1
ATOM 1857 C CA . SER A 1 241 ? -9.066 11.261 13.107 1.00 83.06 241 SER A CA 1
ATOM 1858 C C . SER A 1 241 ? -7.973 10.273 12.674 1.00 83.06 241 SER A C 1
ATOM 1860 O O . SER A 1 241 ? -7.547 10.307 11.522 1.00 83.06 241 SER A O 1
ATOM 1862 N N . LEU A 1 242 ? -7.535 9.372 13.560 1.00 85.69 242 LEU A N 1
ATOM 1863 C CA . LEU A 1 242 ? -6.579 8.300 13.267 1.00 85.69 242 LEU A CA 1
ATOM 1864 C C . LEU A 1 242 ? -7.267 7.020 12.768 1.00 85.69 242 LEU A C 1
ATOM 1866 O O . LEU A 1 242 ? -6.574 6.055 12.446 1.00 85.69 242 LEU A O 1
ATOM 1870 N N . GLY A 1 243 ? -8.603 7.001 12.668 1.00 85.25 243 GLY A N 1
ATOM 1871 C CA . GLY A 1 243 ? -9.389 5.832 12.263 1.00 85.25 243 GLY A CA 1
ATOM 1872 C C . GLY A 1 243 ? -8.966 5.244 10.915 1.00 85.25 243 GLY A C 1
ATOM 1873 O O . GLY A 1 243 ? -9.039 4.033 10.717 1.00 85.25 243 GLY A O 1
ATOM 1874 N N . PHE A 1 244 ? -8.400 6.053 10.013 1.00 85.31 244 PHE A N 1
ATOM 1875 C CA . PHE A 1 244 ? -7.854 5.553 8.750 1.00 85.31 244 PHE A CA 1
ATOM 1876 C C . PHE A 1 244 ? -6.749 4.495 8.941 1.00 85.31 244 PHE A C 1
ATOM 1878 O O . PHE A 1 244 ? -6.599 3.616 8.090 1.00 85.31 244 PHE A O 1
ATOM 1885 N N . LEU A 1 245 ? -6.007 4.550 10.053 1.00 87.75 245 LEU A N 1
ATOM 1886 C CA . LEU A 1 245 ? -4.935 3.610 10.375 1.00 87.75 245 LEU A CA 1
ATOM 1887 C C . LEU A 1 245 ? -5.494 2.3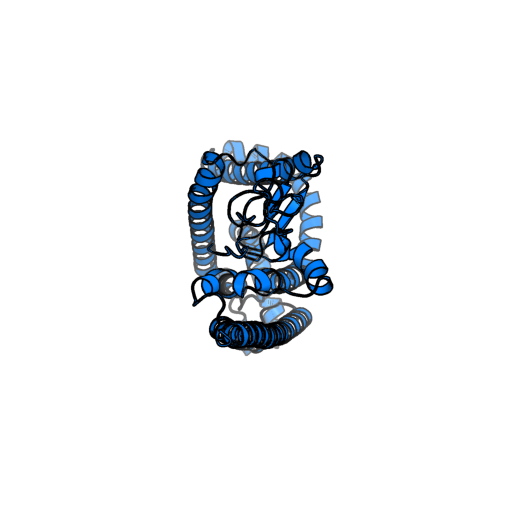20 10.966 1.00 87.75 245 LEU A C 1
ATOM 1889 O O . LEU A 1 245 ? -5.131 1.248 10.508 1.00 87.75 245 LEU A O 1
ATOM 1893 N N . TYR A 1 246 ? -6.390 2.397 11.950 1.00 91.62 246 TYR A N 1
ATOM 1894 C CA . TYR A 1 246 ? -6.719 1.230 12.773 1.00 91.62 246 TYR A CA 1
ATOM 1895 C C . TYR A 1 246 ? -8.164 0.715 12.630 1.00 91.62 246 TYR A C 1
ATOM 1897 O O . TYR A 1 246 ? -8.426 -0.415 13.029 1.00 91.62 246 TYR A O 1
ATOM 1905 N N . SER A 1 247 ? -9.103 1.497 12.077 1.00 90.31 247 SER A N 1
ATOM 1906 C CA . SER A 1 247 ? -10.549 1.188 12.119 1.00 90.31 247 SER A CA 1
ATOM 1907 C C . SER A 1 247 ? -10.900 -0.155 11.467 1.00 90.31 247 SER A C 1
ATOM 1909 O O . SER A 1 247 ? -11.726 -0.903 11.982 1.00 90.31 247 SER A O 1
ATOM 1911 N N . SER A 1 248 ? -10.193 -0.524 10.392 1.00 92.00 248 SER A N 1
ATOM 1912 C CA . SER A 1 248 ? -10.376 -1.797 9.678 1.00 92.00 248 SER A CA 1
ATOM 1913 C C . SER A 1 248 ? -9.940 -3.042 10.470 1.00 92.00 248 SER A C 1
ATOM 1915 O O . SER A 1 248 ? -10.275 -4.162 10.075 1.00 92.00 248 SER A O 1
ATOM 1917 N N . TYR A 1 249 ? -9.170 -2.860 11.544 1.00 94.75 249 TYR A N 1
ATOM 1918 C CA . TYR A 1 249 ? -8.524 -3.935 12.292 1.00 94.75 249 TYR A CA 1
ATOM 1919 C C . TYR A 1 249 ? -9.158 -4.141 13.666 1.00 94.75 249 TYR A C 1
ATOM 1921 O O . TYR A 1 249 ? -9.750 -3.229 14.262 1.00 94.75 249 TYR A O 1
ATOM 1929 N N . GLU A 1 250 ? -9.004 -5.355 14.189 1.00 95.25 250 GLU A N 1
ATOM 1930 C CA . GLU A 1 250 ? -9.387 -5.662 15.561 1.00 95.25 250 GLU A CA 1
ATOM 1931 C C . GLU A 1 250 ? -8.647 -4.752 16.563 1.00 95.25 250 GLU A C 1
ATOM 1933 O O . GLU A 1 250 ? -7.493 -4.385 16.322 1.00 95.25 250 GLU A O 1
ATOM 1938 N N . PRO A 1 251 ? -9.257 -4.408 17.714 1.00 94.81 251 PRO A N 1
ATOM 1939 C CA . PRO A 1 251 ? -8.623 -3.584 18.747 1.00 94.81 251 PRO A CA 1
ATOM 1940 C C . PRO A 1 251 ? -7.207 -4.037 19.138 1.00 94.81 251 PRO A C 1
ATOM 1942 O O . PRO A 1 251 ? -6.281 -3.224 19.149 1.00 94.81 251 PRO A O 1
ATOM 1945 N N . ARG A 1 252 ? -6.987 -5.348 19.327 1.00 93.88 252 ARG A N 1
ATOM 1946 C CA . ARG A 1 252 ? -5.657 -5.919 19.638 1.00 93.88 252 ARG A CA 1
ATOM 1947 C C . ARG A 1 252 ? -4.598 -5.719 18.536 1.00 93.88 252 ARG A C 1
ATOM 1949 O O . ARG A 1 252 ? -3.411 -5.949 18.772 1.00 93.88 252 ARG A O 1
ATOM 1956 N N . MET A 1 253 ? -5.018 -5.321 17.334 1.00 95.44 253 MET A N 1
ATOM 1957 C CA . MET A 1 253 ? -4.215 -5.188 16.110 1.00 95.44 253 MET A CA 1
ATOM 1958 C C . MET A 1 253 ? -4.044 -3.727 15.672 1.00 95.44 253 MET A C 1
ATOM 1960 O O . MET A 1 253 ? -3.780 -3.450 14.505 1.00 95.44 253 MET A O 1
ATOM 1964 N N . TRP A 1 254 ? -4.128 -2.775 16.605 1.00 94.19 254 TRP A N 1
ATOM 1965 C CA . TRP A 1 254 ? -3.954 -1.337 16.348 1.00 94.19 254 TRP A CA 1
ATOM 1966 C C . TRP A 1 254 ? -2.654 -0.962 15.601 1.00 94.19 254 TRP A C 1
ATOM 1968 O O . TRP A 1 254 ? -2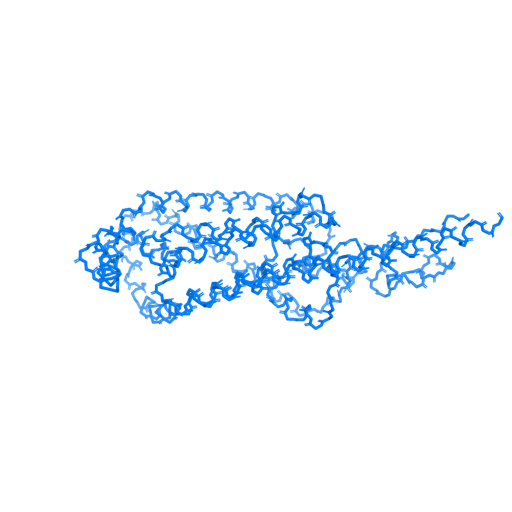.602 0.065 14.927 1.00 94.19 254 TRP A O 1
ATOM 1978 N N . TRP A 1 255 ? -1.602 -1.780 15.708 1.00 94.50 255 TRP A N 1
ATOM 1979 C CA . TRP A 1 255 ? -0.292 -1.577 15.074 1.00 94.50 255 TRP A CA 1
ATOM 1980 C C . TRP A 1 255 ? -0.193 -2.160 13.654 1.00 94.50 255 TRP A C 1
ATOM 1982 O O . TRP A 1 255 ? 0.824 -1.971 12.985 1.00 94.50 255 TRP A O 1
ATOM 1992 N N . PHE A 1 256 ? -1.212 -2.880 13.177 1.00 95.69 256 PHE A N 1
ATOM 1993 C CA . PHE A 1 256 ? -1.098 -3.689 11.963 1.00 95.69 256 PHE A CA 1
ATOM 1994 C C . PHE A 1 256 ? -0.871 -2.858 10.691 1.00 95.69 256 PHE A C 1
ATOM 1996 O O . PHE A 1 256 ? -0.075 -3.247 9.840 1.00 95.69 256 PHE A O 1
ATOM 2003 N N . GLU A 1 257 ? -1.476 -1.671 10.581 1.00 93.25 257 GLU A N 1
ATOM 2004 C CA . GLU A 1 257 ? -1.232 -0.767 9.443 1.00 93.25 257 GLU A CA 1
ATOM 2005 C C . GLU A 1 257 ? 0.228 -0.298 9.364 1.00 93.25 257 GLU A C 1
ATOM 2007 O O . GLU A 1 257 ? 0.772 -0.111 8.275 1.00 93.25 257 GLU A O 1
ATOM 2012 N N . VAL A 1 258 ? 0.887 -0.134 10.517 1.00 93.88 258 VAL A N 1
ATOM 2013 C CA . VAL A 1 258 ? 2.306 0.247 10.591 1.00 93.88 258 VAL A CA 1
ATOM 2014 C C . VAL A 1 258 ? 3.168 -0.883 10.035 1.00 93.88 258 VAL A C 1
ATOM 2016 O O . VAL A 1 258 ? 4.027 -0.643 9.187 1.00 93.88 258 VAL A O 1
ATOM 2019 N N . PHE A 1 259 ? 2.903 -2.119 10.465 1.00 94.88 259 PHE A N 1
ATOM 2020 C CA . PHE A 1 259 ? 3.556 -3.312 9.923 1.00 94.88 259 PHE A CA 1
ATOM 2021 C C . PHE A 1 259 ? 3.352 -3.422 8.407 1.00 94.88 259 PHE A C 1
ATOM 2023 O O . PHE A 1 259 ? 4.313 -3.626 7.667 1.00 94.88 259 PHE A O 1
ATOM 2030 N N . GLU A 1 260 ? 2.120 -3.226 7.940 1.00 91.12 260 GLU A N 1
ATOM 2031 C CA . GLU A 1 260 ? 1.792 -3.272 6.520 1.00 91.12 260 GLU A CA 1
ATOM 2032 C C . GLU A 1 260 ? 2.544 -2.227 5.702 1.00 91.12 260 GLU A C 1
ATOM 2034 O O . GLU A 1 260 ? 3.110 -2.544 4.656 1.00 91.12 260 GLU A O 1
ATOM 2039 N N . THR A 1 261 ? 2.614 -1.000 6.208 1.00 89.31 261 THR A N 1
ATOM 2040 C CA . THR A 1 261 ? 3.349 0.087 5.559 1.00 89.31 261 THR A CA 1
ATOM 2041 C C . THR A 1 261 ? 4.841 -0.236 5.468 1.00 89.31 261 THR A C 1
ATOM 2043 O O . THR A 1 261 ? 5.432 -0.100 4.399 1.00 89.31 261 THR A O 1
ATOM 2046 N N . LEU A 1 262 ? 5.453 -0.729 6.552 1.00 91.12 262 LEU A N 1
ATOM 2047 C CA . LEU A 1 262 ? 6.868 -1.120 6.564 1.00 91.12 262 LEU A CA 1
ATOM 2048 C C . LEU A 1 262 ? 7.154 -2.271 5.597 1.00 91.12 262 LEU A C 1
ATOM 2050 O O . LEU A 1 262 ? 8.143 -2.228 4.866 1.00 91.12 262 LEU A O 1
ATOM 2054 N N . ARG A 1 263 ? 6.277 -3.279 5.551 1.00 90.94 263 ARG A N 1
ATOM 2055 C CA . ARG A 1 263 ? 6.389 -4.390 4.602 1.00 90.94 263 ARG A CA 1
ATOM 2056 C C . ARG A 1 263 ? 6.341 -3.891 3.159 1.00 90.94 263 ARG A C 1
ATOM 2058 O O . ARG A 1 263 ? 7.167 -4.314 2.354 1.00 90.94 263 ARG A O 1
ATOM 2065 N N . ARG A 1 264 ? 5.400 -2.996 2.836 1.00 86.31 264 ARG A N 1
ATOM 2066 C CA . ARG A 1 264 ? 5.260 -2.413 1.492 1.00 86.31 264 ARG A CA 1
ATOM 2067 C C . ARG A 1 264 ? 6.490 -1.594 1.113 1.00 86.31 264 ARG A C 1
ATOM 2069 O O . ARG A 1 264 ? 7.084 -1.881 0.084 1.00 86.31 264 ARG A O 1
ATOM 2076 N N . LEU A 1 265 ? 6.938 -0.676 1.974 1.00 84.75 265 LEU A N 1
ATOM 2077 C CA . LEU A 1 265 ? 8.172 0.097 1.760 1.00 84.75 265 LEU A CA 1
ATOM 2078 C C . LEU A 1 265 ? 9.395 -0.806 1.562 1.00 84.75 265 LEU A C 1
ATOM 2080 O O . LEU A 1 265 ? 10.249 -0.533 0.718 1.00 84.75 265 LEU A O 1
ATOM 2084 N N . GLY A 1 266 ? 9.458 -1.903 2.315 1.00 87.00 266 GLY A N 1
ATOM 2085 C CA . GLY A 1 266 ? 10.477 -2.926 2.151 1.00 87.00 266 GLY A CA 1
ATOM 2086 C C . GLY A 1 266 ? 10.449 -3.557 0.754 1.00 87.00 266 GLY A C 1
ATOM 2087 O O . GLY A 1 266 ? 11.468 -3.567 0.070 1.00 87.00 266 GLY A O 1
ATOM 2088 N N . LEU A 1 267 ? 9.279 -4.035 0.318 1.00 85.81 267 LEU A N 1
ATOM 2089 C CA . LEU A 1 267 ? 9.098 -4.746 -0.954 1.00 85.81 267 LEU A CA 1
ATOM 2090 C C . LEU A 1 267 ? 9.164 -3.853 -2.204 1.00 85.81 267 LEU A C 1
ATOM 2092 O O . LEU A 1 267 ? 9.429 -4.369 -3.285 1.00 85.81 267 LEU A O 1
ATOM 2096 N N . THR A 1 268 ? 8.916 -2.548 -2.085 1.00 79.81 268 THR A N 1
ATOM 2097 C CA . THR A 1 268 ? 8.890 -1.641 -3.246 1.00 79.81 268 THR A CA 1
ATOM 2098 C C . THR A 1 268 ? 10.069 -0.671 -3.299 1.00 79.81 268 THR A C 1
ATOM 2100 O O . THR A 1 268 ? 10.412 -0.204 -4.377 1.00 79.81 268 THR A O 1
ATOM 2103 N N . GLY A 1 269 ? 10.675 -0.329 -2.156 1.00 78.56 269 GLY A N 1
ATOM 2104 C CA . GLY A 1 269 ? 11.734 0.684 -2.069 1.00 78.56 269 GLY A CA 1
ATOM 2105 C C . GLY A 1 269 ? 13.073 0.135 -1.584 1.00 78.56 269 GLY A C 1
ATOM 2106 O O . GLY A 1 269 ? 14.089 0.301 -2.252 1.00 78.56 269 GLY A O 1
ATOM 2107 N N . PHE A 1 270 ? 13.097 -0.546 -0.434 1.00 81.12 270 PHE A N 1
ATOM 2108 C CA . PHE A 1 270 ? 14.355 -1.011 0.174 1.00 81.12 270 PHE A CA 1
ATOM 2109 C C . PHE A 1 270 ? 15.123 -2.001 -0.716 1.00 81.12 270 PHE A C 1
ATOM 2111 O O . PHE A 1 270 ? 16.347 -1.930 -0.812 1.00 81.12 270 PHE A O 1
ATOM 2118 N N . LEU A 1 271 ? 14.411 -2.898 -1.402 1.00 81.12 271 LEU A N 1
ATOM 2119 C CA . LEU A 1 271 ? 15.020 -3.914 -2.263 1.00 81.12 271 LEU A CA 1
ATOM 2120 C C . LEU A 1 271 ? 15.795 -3.346 -3.452 1.00 81.12 271 LEU A C 1
ATOM 2122 O O . LEU A 1 271 ? 16.663 -4.043 -3.965 1.00 81.12 271 LEU A O 1
ATOM 2126 N N . VAL A 1 272 ? 15.517 -2.116 -3.891 1.00 76.00 272 VAL A N 1
ATOM 2127 C CA . VAL A 1 272 ? 16.250 -1.474 -4.998 1.00 76.00 272 VAL A CA 1
ATOM 2128 C C . VAL A 1 272 ? 17.732 -1.306 -4.647 1.00 76.00 272 VAL A C 1
ATOM 2130 O O . VAL A 1 272 ? 18.598 -1.423 -5.509 1.00 76.00 272 VAL A O 1
ATOM 2133 N N . PHE A 1 273 ? 18.041 -1.111 -3.362 1.00 76.00 273 PHE A N 1
ATOM 2134 C CA . PHE A 1 273 ? 19.414 -0.995 -2.869 1.00 76.00 273 PHE A CA 1
ATOM 2135 C C . PHE A 1 273 ? 20.126 -2.351 -2.728 1.00 76.00 273 PHE A C 1
ATOM 2137 O O . PHE A 1 273 ? 21.343 -2.390 -2.547 1.00 76.00 273 PHE A O 1
ATOM 2144 N N . LEU A 1 274 ? 19.397 -3.471 -2.805 1.00 76.88 274 LEU A N 1
ATOM 2145 C CA . LEU A 1 274 ? 19.966 -4.815 -2.718 1.00 76.88 274 LEU A CA 1
ATOM 2146 C C . LEU A 1 274 ? 20.267 -5.362 -4.113 1.00 76.88 274 LEU A C 1
ATOM 2148 O O . LEU A 1 274 ? 19.382 -5.894 -4.773 1.00 76.88 274 LEU A O 1
ATOM 2152 N N . VAL A 1 275 ? 21.540 -5.260 -4.515 1.00 74.25 275 VAL A N 1
ATOM 2153 C CA . VAL A 1 275 ? 22.145 -5.853 -5.727 1.00 74.25 275 VAL A CA 1
ATOM 2154 C C . VAL A 1 275 ? 21.151 -5.932 -6.906 1.00 74.25 275 VAL A C 1
ATOM 2156 O O . VAL A 1 275 ? 20.653 -7.024 -7.228 1.00 74.25 275 VAL A O 1
ATOM 2159 N N . PRO A 1 276 ? 20.818 -4.776 -7.514 1.00 75.75 276 PRO A N 1
ATOM 2160 C CA . PRO A 1 276 ? 19.741 -4.665 -8.490 1.00 75.75 276 PRO A CA 1
ATOM 2161 C C . PRO A 1 276 ? 19.967 -5.608 -9.669 1.00 75.75 276 PRO A C 1
ATOM 2163 O O . PRO A 1 276 ? 21.095 -5.825 -10.113 1.00 75.75 276 PRO A O 1
ATOM 2166 N N . GLY A 1 277 ? 18.884 -6.202 -10.167 1.00 71.25 277 GLY A N 1
ATOM 2167 C CA . GLY A 1 277 ? 18.967 -7.089 -11.325 1.00 71.25 277 GLY A CA 1
ATOM 2168 C C . GLY A 1 277 ? 19.454 -8.507 -11.003 1.00 71.25 277 GLY A C 1
ATOM 2169 O O . GLY A 1 277 ? 19.498 -9.331 -11.905 1.00 71.25 277 GLY A O 1
ATOM 2170 N N . THR A 1 278 ? 19.672 -8.880 -9.737 1.00 83.31 278 THR A N 1
ATOM 2171 C CA . THR A 1 278 ? 20.036 -10.268 -9.376 1.00 83.31 278 THR A CA 1
ATOM 2172 C C . THR A 1 278 ? 18.845 -11.155 -9.012 1.00 83.31 278 THR A C 1
ATOM 2174 O O . THR A 1 278 ? 17.797 -10.685 -8.563 1.00 83.31 278 THR A O 1
ATOM 2177 N N . ALA A 1 279 ? 18.999 -12.472 -9.180 1.00 84.69 279 ALA A N 1
ATOM 2178 C CA . ALA A 1 279 ? 18.036 -13.460 -8.683 1.00 84.69 279 ALA A CA 1
ATOM 2179 C C . ALA A 1 279 ? 17.949 -13.472 -7.144 1.00 84.69 279 ALA A C 1
ATOM 2181 O O . ALA A 1 279 ? 16.880 -13.716 -6.586 1.00 84.69 279 ALA A O 1
ATOM 2182 N N . ALA A 1 280 ? 19.048 -13.142 -6.452 1.00 85.94 280 ALA A N 1
ATOM 2183 C CA . ALA A 1 280 ? 19.088 -13.048 -4.992 1.00 85.94 280 ALA A CA 1
ATOM 2184 C C . ALA A 1 280 ? 18.079 -12.020 -4.455 1.00 85.94 280 ALA A C 1
ATOM 2186 O O . ALA A 1 280 ? 17.397 -12.288 -3.468 1.00 85.94 280 ALA A O 1
ATOM 2187 N N . GLN A 1 281 ? 17.921 -10.887 -5.147 1.00 88.44 281 GLN A N 1
ATOM 2188 C CA . GLN A 1 281 ? 16.932 -9.858 -4.821 1.00 88.44 281 GLN A CA 1
ATOM 2189 C C . GLN A 1 281 ? 15.496 -10.421 -4.799 1.00 88.44 281 GLN A C 1
ATOM 2191 O O . GLN A 1 281 ? 14.735 -10.154 -3.869 1.00 88.44 281 GLN A O 1
ATOM 2196 N N . VAL A 1 282 ? 15.130 -11.266 -5.773 1.00 88.50 282 VAL A N 1
ATOM 2197 C CA . VAL A 1 282 ? 13.805 -11.915 -5.820 1.00 88.50 282 VAL A CA 1
ATOM 2198 C C . VAL A 1 282 ? 13.645 -12.908 -4.664 1.00 88.50 282 VAL A C 1
ATOM 2200 O O . VAL A 1 282 ? 12.611 -12.929 -4.000 1.00 88.50 282 VAL A O 1
ATOM 2203 N N . VAL A 1 283 ? 14.693 -13.674 -4.342 1.00 90.38 283 VAL A N 1
ATOM 2204 C CA . VAL A 1 283 ? 14.680 -14.630 -3.220 1.00 90.38 283 VAL A CA 1
ATOM 2205 C C . VAL A 1 283 ? 14.485 -13.928 -1.869 1.00 90.38 283 VAL A C 1
ATOM 2207 O O . VAL A 1 283 ? 13.657 -14.373 -1.072 1.00 90.38 283 VAL A O 1
ATOM 2210 N N . PHE A 1 284 ? 15.170 -12.808 -1.606 1.00 90.38 284 PHE A N 1
ATOM 2211 C CA . PHE A 1 284 ? 14.943 -12.009 -0.388 1.00 90.38 284 PHE A CA 1
ATOM 2212 C C . PHE A 1 284 ? 13.481 -11.570 -0.253 1.00 90.38 284 PHE A C 1
ATOM 2214 O O . PHE A 1 284 ? 12.897 -11.600 0.831 1.00 90.38 284 PHE A O 1
ATOM 2221 N N . SER A 1 285 ? 12.863 -11.243 -1.376 1.00 89.44 285 SER A N 1
ATOM 2222 C CA . SER A 1 285 ? 11.476 -10.789 -1.449 1.00 89.44 285 SER A CA 1
ATOM 2223 C C . SER A 1 285 ? 10.490 -11.920 -1.204 1.00 89.44 285 SER A C 1
ATOM 2225 O O . SER A 1 285 ? 9.509 -11.742 -0.482 1.00 89.44 285 SER A O 1
ATOM 2227 N N . MET A 1 286 ? 10.785 -13.120 -1.710 1.00 91.81 286 MET A N 1
ATOM 2228 C CA . MET A 1 286 ? 10.041 -14.335 -1.376 1.00 91.81 286 MET A CA 1
ATOM 2229 C C . MET A 1 286 ? 10.118 -14.649 0.125 1.00 91.81 286 MET A C 1
ATOM 2231 O O . MET A 1 286 ? 9.109 -15.043 0.714 1.00 91.81 286 MET A O 1
ATOM 2235 N N . ILE A 1 287 ? 11.275 -14.442 0.767 1.00 93.12 287 ILE A N 1
ATOM 2236 C CA . ILE A 1 287 ? 11.430 -14.607 2.223 1.00 93.12 287 ILE A CA 1
ATOM 2237 C C . ILE A 1 287 ? 10.563 -13.585 2.973 1.00 93.12 287 ILE A C 1
ATOM 2239 O O . ILE A 1 287 ? 9.835 -13.966 3.892 1.00 93.12 287 ILE A O 1
ATOM 2243 N N . MET A 1 288 ? 10.573 -12.314 2.556 1.00 92.38 288 MET A N 1
ATOM 2244 C CA . MET A 1 288 ? 9.712 -11.270 3.128 1.00 92.38 288 MET A CA 1
ATOM 2245 C C . MET A 1 288 ? 8.213 -11.555 2.934 1.00 92.38 288 MET A C 1
ATOM 2247 O O . MET A 1 288 ? 7.416 -11.319 3.841 1.00 92.38 288 MET A O 1
ATOM 2251 N N . CYS A 1 289 ? 7.806 -12.091 1.780 1.00 92.75 289 CYS A N 1
ATOM 2252 C CA . CYS A 1 289 ? 6.414 -12.485 1.540 1.00 92.75 289 CYS A CA 1
ATOM 2253 C C . CYS A 1 289 ? 6.003 -13.664 2.435 1.00 92.75 289 CYS A C 1
ATOM 2255 O O . CYS A 1 289 ? 4.922 -13.650 3.023 1.00 92.75 289 CYS A O 1
ATOM 2257 N N . ASN A 1 290 ? 6.882 -14.656 2.615 1.00 92.06 290 ASN A N 1
ATOM 2258 C CA . ASN A 1 290 ? 6.626 -15.786 3.509 1.00 92.06 290 ASN A CA 1
ATOM 2259 C C . ASN A 1 290 ? 6.534 -15.368 4.978 1.00 92.06 290 ASN A C 1
ATOM 2261 O O . ASN A 1 290 ? 5.640 -15.829 5.691 1.00 92.06 290 ASN A O 1
ATOM 2265 N N . SER A 1 291 ? 7.432 -14.496 5.446 1.00 93.88 291 SER A N 1
ATOM 2266 C CA . SER A 1 291 ? 7.382 -13.995 6.822 1.00 93.88 291 SER A CA 1
ATOM 2267 C C . SER A 1 291 ? 6.099 -13.200 7.067 1.00 93.88 291 SER A C 1
ATOM 2269 O O . SER A 1 291 ? 5.415 -13.436 8.064 1.00 93.88 291 SER A O 1
ATOM 2271 N N . ALA A 1 292 ? 5.694 -12.357 6.115 1.00 93.12 292 ALA A N 1
ATOM 2272 C CA . ALA A 1 292 ? 4.422 -11.653 6.174 1.00 93.12 292 ALA A CA 1
ATOM 2273 C C . ALA A 1 292 ? 3.227 -12.610 6.214 1.00 93.12 292 ALA A C 1
ATOM 2275 O O . ALA A 1 292 ? 2.356 -12.459 7.067 1.00 93.12 292 ALA A O 1
ATOM 2276 N N . MET A 1 293 ? 3.203 -13.645 5.371 1.00 91.56 293 MET A N 1
ATOM 2277 C CA . MET A 1 293 ? 2.135 -14.649 5.367 1.00 91.56 293 MET A CA 1
ATOM 2278 C C . MET A 1 293 ? 1.954 -15.324 6.738 1.00 91.56 293 MET A C 1
ATOM 2280 O O . MET A 1 293 ? 0.818 -15.588 7.147 1.00 91.56 293 MET A O 1
ATOM 2284 N N . ARG A 1 294 ? 3.043 -15.561 7.487 1.00 93.19 294 ARG A N 1
ATOM 2285 C CA . ARG A 1 294 ? 2.965 -16.069 8.870 1.00 93.19 294 ARG A CA 1
ATOM 2286 C C . ARG A 1 294 ? 2.304 -15.067 9.814 1.00 93.19 294 ARG A C 1
ATOM 2288 O O . ARG A 1 294 ? 1.459 -15.476 10.607 1.00 93.19 294 ARG A O 1
ATOM 2295 N N . VAL A 1 295 ? 2.635 -13.781 9.696 1.00 94.94 295 VAL A N 1
ATOM 2296 C CA . VAL A 1 295 ? 2.000 -12.708 10.480 1.00 94.94 295 VAL A CA 1
ATOM 2297 C C . VAL A 1 295 ? 0.504 -12.631 10.166 1.00 94.94 295 VAL A C 1
ATOM 2299 O O . VAL A 1 295 ? -0.308 -12.680 11.082 1.00 94.94 295 VAL A O 1
ATOM 2302 N N . TYR A 1 296 ? 0.109 -12.627 8.892 1.00 93.69 296 TYR A N 1
ATOM 2303 C CA . TYR A 1 296 ? -1.305 -12.624 8.488 1.00 93.69 296 TYR A CA 1
ATOM 2304 C C . TYR A 1 296 ? -2.089 -13.834 8.999 1.00 93.69 296 TYR A C 1
ATOM 2306 O O . TYR A 1 296 ? -3.220 -13.704 9.470 1.00 93.69 296 TYR A O 1
ATOM 2314 N N . SER A 1 297 ? -1.483 -15.018 8.919 1.00 91.88 297 SER A N 1
ATOM 2315 C CA . SER A 1 297 ? -2.123 -16.264 9.341 1.00 91.88 297 SER A CA 1
ATOM 2316 C C . SER A 1 297 ? -2.273 -16.357 10.859 1.00 91.88 297 SER A C 1
ATOM 2318 O O . SER A 1 297 ? -3.301 -16.837 11.333 1.00 91.88 297 SER A O 1
ATOM 2320 N N . GLY A 1 298 ? -1.267 -15.897 11.610 1.00 92.50 298 GLY A N 1
ATOM 2321 C CA . GLY A 1 298 ? -1.253 -15.951 13.072 1.00 92.50 298 GLY A CA 1
ATOM 2322 C C . GLY A 1 298 ? -2.024 -14.816 13.742 1.00 92.50 298 GLY A C 1
ATOM 2323 O O . GLY A 1 298 ? -2.661 -15.042 14.767 1.00 92.50 298 GLY A O 1
ATOM 2324 N N . CYS A 1 299 ? -1.984 -13.608 13.176 1.00 92.44 299 CYS A N 1
ATOM 2325 C CA . CYS A 1 299 ? -2.626 -12.444 13.776 1.00 92.44 299 CYS A CA 1
ATOM 2326 C C . CYS A 1 299 ? -4.123 -12.374 13.477 1.00 92.44 299 CYS A C 1
ATOM 2328 O O . CYS A 1 299 ? -4.857 -12.054 14.402 1.00 92.44 299 CYS A O 1
ATOM 2330 N N . LYS A 1 300 ? -4.574 -12.696 12.251 1.00 93.62 300 LYS A N 1
ATOM 2331 C CA . LYS A 1 300 ? -5.963 -12.443 11.805 1.00 93.62 300 LYS A CA 1
ATOM 2332 C C . LYS A 1 300 ? -6.388 -10.992 12.106 1.00 93.62 300 LYS A C 1
ATOM 2334 O O . LYS A 1 300 ? -7.080 -10.726 13.085 1.00 93.62 300 LYS A O 1
ATOM 2339 N N . PRO A 1 301 ? -5.797 -10.024 11.389 1.00 94.50 301 PRO A N 1
ATOM 2340 C CA . PRO A 1 301 ? -5.834 -8.629 11.798 1.00 94.50 301 PRO A CA 1
ATOM 2341 C C . PRO A 1 301 ? -7.190 -7.935 11.626 1.00 94.50 301 PRO A C 1
ATOM 2343 O O . PRO A 1 301 ? -7.427 -6.930 12.298 1.00 94.50 301 PRO A O 1
ATOM 2346 N N . PHE A 1 302 ? -8.047 -8.395 10.715 1.00 94.94 302 PHE A N 1
ATOM 2347 C CA . PHE A 1 302 ? -9.274 -7.692 10.344 1.00 94.94 302 PHE A CA 1
ATOM 2348 C C . PHE A 1 302 ? -10.445 -8.044 11.261 1.00 94.94 302 PHE A C 1
ATOM 2350 O O . PHE A 1 302 ? -10.545 -9.147 11.771 1.00 94.94 302 PHE A O 1
ATOM 2357 N N . ILE A 1 303 ? -11.396 -7.115 11.409 1.00 93.44 303 ILE A N 1
ATOM 2358 C CA . ILE A 1 303 ? -12.607 -7.339 12.226 1.00 93.44 303 ILE A CA 1
ATOM 2359 C C . ILE A 1 303 ? -13.491 -8.472 11.667 1.00 93.44 303 ILE A C 1
ATOM 2361 O O . ILE A 1 303 ? -14.248 -9.091 12.407 1.00 93.44 303 ILE A O 1
ATOM 2365 N N . SER A 1 304 ? -13.437 -8.714 10.354 1.00 91.88 304 SER A N 1
ATOM 2366 C CA . SER A 1 304 ? -14.224 -9.749 9.680 1.00 91.88 304 SER A CA 1
ATOM 2367 C C . SER A 1 304 ? -13.319 -10.848 9.135 1.00 91.88 304 SER A C 1
ATOM 2369 O O . SER A 1 304 ? -12.421 -10.574 8.333 1.00 91.88 304 SER A O 1
ATOM 2371 N N . ASP A 1 305 ? -13.647 -12.097 9.472 1.00 92.69 305 ASP A N 1
ATOM 2372 C CA . ASP A 1 305 ? -12.954 -13.305 9.003 1.00 92.69 305 ASP A CA 1
ATOM 2373 C C . ASP A 1 305 ? -12.891 -13.419 7.469 1.00 92.69 305 ASP A C 1
ATOM 2375 O O . ASP A 1 305 ? -11.972 -14.030 6.907 1.00 92.69 305 ASP A O 1
ATOM 2379 N N . PHE A 1 306 ? -13.863 -12.826 6.765 1.00 93.69 306 PHE A N 1
ATOM 2380 C CA . PHE A 1 306 ? -13.850 -12.761 5.305 1.00 93.69 306 PHE A CA 1
ATOM 2381 C C . PHE A 1 306 ? -12.632 -11.977 4.800 1.00 93.69 306 PHE A C 1
ATOM 2383 O O . PHE A 1 306 ? -11.933 -12.445 3.902 1.00 93.69 306 PHE A O 1
ATOM 2390 N N . TYR A 1 307 ? -12.336 -10.820 5.402 1.00 93.88 307 TYR A N 1
ATOM 2391 C CA . TYR A 1 307 ? -11.195 -9.988 5.010 1.00 93.88 307 TYR A CA 1
ATOM 2392 C C . TYR A 1 307 ? -9.863 -10.612 5.417 1.00 93.88 307 TYR A C 1
ATOM 2394 O O . TYR A 1 307 ? -8.901 -10.520 4.655 1.00 93.88 307 TYR A O 1
ATOM 2402 N N . ASP A 1 308 ? -9.812 -11.327 6.542 1.00 95.00 308 ASP A N 1
ATOM 2403 C CA . ASP A 1 308 ? -8.640 -12.133 6.891 1.00 95.00 308 ASP A CA 1
ATOM 2404 C C . ASP A 1 308 ? -8.369 -13.222 5.856 1.00 95.00 308 ASP A C 1
ATOM 2406 O O . ASP A 1 308 ? -7.226 -13.432 5.454 1.00 95.00 308 ASP A O 1
ATOM 2410 N N . SER A 1 309 ? -9.413 -13.923 5.414 1.00 94.19 309 SER A N 1
ATOM 2411 C CA . SER A 1 309 ? -9.295 -14.969 4.394 1.00 94.19 309 SER A CA 1
ATOM 2412 C C . SER A 1 309 ? -8.883 -14.381 3.047 1.00 94.19 309 SER A C 1
ATOM 2414 O O . SER A 1 309 ? -7.950 -14.878 2.419 1.00 94.19 309 SER A O 1
ATOM 2416 N N . PHE A 1 310 ? -9.509 -13.275 2.642 1.00 94.69 310 PHE A N 1
ATOM 2417 C CA . PHE A 1 310 ? -9.174 -12.559 1.414 1.00 94.69 310 PHE A CA 1
ATOM 2418 C C . PHE A 1 310 ? -7.722 -12.066 1.419 1.00 94.69 310 PHE A C 1
ATOM 2420 O O . PHE A 1 310 ? -6.985 -12.275 0.456 1.00 94.69 310 PHE A O 1
ATOM 2427 N N . SER A 1 311 ? -7.268 -11.487 2.531 1.00 93.62 311 SER A N 1
ATOM 2428 C CA . SER A 1 311 ? -5.888 -11.030 2.670 1.00 93.62 311 SER A CA 1
ATOM 2429 C C . SER A 1 311 ? -4.884 -12.188 2.669 1.00 93.62 311 SER A C 1
ATOM 2431 O O . SER A 1 311 ? -3.843 -12.090 2.021 1.00 93.62 311 SER A O 1
ATOM 2433 N N . LYS A 1 312 ? -5.203 -13.330 3.297 1.00 92.69 312 LYS A N 1
ATOM 2434 C CA . LYS A 1 312 ? -4.373 -14.549 3.216 1.00 92.69 312 LYS A CA 1
ATOM 2435 C C . LYS A 1 312 ? -4.243 -15.054 1.781 1.00 92.69 312 LYS A C 1
ATOM 2437 O O . LYS A 1 312 ? -3.131 -15.362 1.358 1.00 92.69 312 LYS A O 1
ATOM 2442 N N . VAL A 1 313 ? -5.345 -15.101 1.028 1.00 94.00 313 VAL A N 1
ATOM 2443 C CA . VAL A 1 313 ? -5.328 -15.471 -0.397 1.00 94.00 313 VAL A CA 1
ATOM 2444 C C . VAL A 1 313 ? -4.435 -14.511 -1.184 1.00 94.00 313 VAL A C 1
ATOM 2446 O O . VAL A 1 313 ? -3.583 -14.971 -1.939 1.00 94.00 313 VAL A O 1
ATOM 2449 N N . ALA A 1 314 ? -4.540 -13.201 -0.942 1.00 93.44 314 ALA A N 1
ATOM 2450 C CA . ALA A 1 314 ? -3.680 -12.208 -1.583 1.00 93.44 314 ALA A CA 1
ATOM 2451 C C . ALA A 1 314 ? -2.183 -12.409 -1.260 1.00 93.44 314 ALA A C 1
ATOM 2453 O O . ALA A 1 314 ? -1.345 -12.230 -2.141 1.00 93.44 314 ALA A O 1
ATOM 2454 N N . GLN A 1 315 ? -1.826 -12.819 -0.034 1.00 92.25 315 GLN A N 1
ATOM 2455 C CA . GLN A 1 315 ? -0.430 -13.131 0.323 1.00 92.25 315 GLN A CA 1
ATOM 2456 C C . GLN A 1 315 ? 0.091 -14.391 -0.377 1.00 92.25 315 GLN A C 1
ATOM 2458 O O . GLN A 1 315 ? 1.227 -14.406 -0.850 1.00 92.25 315 GLN A O 1
ATOM 2463 N N . VAL A 1 316 ? -0.734 -15.438 -0.471 1.00 92.88 316 VAL A N 1
ATOM 2464 C CA . VAL A 1 316 ? -0.384 -16.662 -1.209 1.00 92.88 316 VAL A CA 1
ATOM 2465 C C . VAL A 1 316 ? -0.198 -16.348 -2.691 1.00 92.88 316 VAL A C 1
ATOM 2467 O O . VAL A 1 316 ? 0.803 -16.742 -3.283 1.00 92.88 316 VAL A O 1
ATOM 2470 N N . GLN A 1 317 ? -1.123 -15.586 -3.275 1.00 93.75 317 GLN A N 1
ATOM 2471 C CA . GLN A 1 317 ? -1.025 -15.126 -4.655 1.00 93.75 317 GLN A CA 1
ATOM 2472 C C . GLN A 1 317 ? 0.261 -14.324 -4.883 1.00 93.75 317 GLN A C 1
ATOM 2474 O O . GLN A 1 317 ? 0.982 -14.604 -5.832 1.00 93.75 317 GLN A O 1
ATOM 2479 N N . LEU A 1 318 ? 0.606 -13.396 -3.982 1.00 91.44 318 LEU A N 1
ATOM 2480 C CA . LEU A 1 318 ? 1.833 -12.605 -4.082 1.00 91.44 318 LEU A CA 1
ATOM 2481 C C . LEU A 1 318 ? 3.102 -13.471 -4.055 1.00 91.44 318 LEU A C 1
ATOM 2483 O O . LEU A 1 318 ? 4.049 -13.185 -4.783 1.00 91.44 318 LEU A O 1
ATOM 2487 N N . PHE A 1 319 ? 3.127 -14.539 -3.251 1.00 91.38 319 PHE A N 1
ATOM 2488 C CA . PHE A 1 319 ? 4.241 -15.488 -3.254 1.00 91.38 319 PHE A CA 1
ATOM 2489 C C . PHE A 1 319 ? 4.413 -16.161 -4.623 1.00 91.38 319 PHE A C 1
ATOM 2491 O O . PHE A 1 319 ? 5.535 -16.214 -5.128 1.00 91.38 319 PHE A O 1
ATOM 2498 N N . TYR A 1 320 ? 3.321 -16.620 -5.242 1.00 92.19 320 TYR A N 1
ATOM 2499 C CA . TYR A 1 320 ? 3.376 -17.198 -6.586 1.00 92.19 320 TYR A CA 1
ATOM 2500 C C . TYR A 1 320 ? 3.778 -16.164 -7.641 1.00 92.19 320 TYR A C 1
ATOM 2502 O O . TYR A 1 320 ? 4.629 -16.464 -8.468 1.00 92.19 320 TYR A O 1
ATOM 2510 N N . THR A 1 321 ? 3.305 -14.919 -7.543 1.00 90.62 321 THR A N 1
ATOM 2511 C CA . THR A 1 321 ? 3.761 -13.840 -8.433 1.00 90.62 321 THR A CA 1
ATOM 2512 C C . THR A 1 321 ? 5.276 -13.609 -8.325 1.00 90.62 321 THR A C 1
ATOM 2514 O O . THR A 1 321 ? 5.946 -13.398 -9.334 1.00 90.62 321 THR A O 1
ATOM 2517 N N . MET A 1 322 ? 5.850 -13.678 -7.117 1.00 89.38 322 MET A N 1
ATOM 2518 C CA . MET A 1 322 ? 7.306 -13.575 -6.923 1.00 89.38 322 MET A CA 1
ATOM 2519 C C . MET A 1 322 ? 8.056 -14.800 -7.460 1.00 89.38 322 MET A C 1
ATOM 2521 O O . MET A 1 322 ? 9.164 -14.668 -7.979 1.00 89.38 322 MET A O 1
ATOM 2525 N N . PHE A 1 323 ? 7.463 -15.989 -7.355 1.00 91.06 323 PHE A N 1
ATOM 2526 C CA . PHE A 1 323 ? 8.015 -17.205 -7.946 1.00 91.06 323 PHE A CA 1
ATOM 2527 C C . PHE A 1 323 ? 8.042 -17.121 -9.479 1.00 91.06 323 PHE A C 1
ATOM 2529 O O . PHE A 1 323 ? 9.075 -17.400 -10.089 1.00 91.06 323 PHE A O 1
ATOM 2536 N N . ASP A 1 324 ? 6.956 -16.653 -10.093 1.00 89.56 324 ASP A N 1
ATOM 2537 C CA . ASP A 1 324 ? 6.887 -16.420 -11.535 1.00 89.56 324 ASP A CA 1
ATOM 2538 C C . ASP A 1 324 ? 7.921 -15.374 -11.964 1.00 89.56 324 ASP A C 1
ATOM 2540 O O . ASP A 1 324 ? 8.650 -15.587 -12.930 1.00 89.56 324 ASP A O 1
ATOM 2544 N N . ALA A 1 325 ? 8.071 -14.283 -11.204 1.00 87.12 325 ALA A N 1
ATOM 2545 C CA . ALA A 1 325 ? 9.103 -13.276 -11.445 1.00 87.12 325 ALA A CA 1
ATOM 2546 C C . ALA A 1 325 ? 10.524 -13.877 -11.435 1.00 87.12 325 ALA A C 1
ATOM 2548 O O . ALA A 1 325 ? 11.335 -13.552 -12.304 1.00 87.12 325 ALA A O 1
ATOM 2549 N N . LEU A 1 326 ? 10.827 -14.794 -10.506 1.00 89.75 326 LEU A N 1
ATOM 2550 C CA . LEU A 1 326 ? 12.105 -15.516 -10.479 1.00 89.75 326 LEU A CA 1
ATOM 2551 C C . LEU A 1 326 ? 12.281 -16.409 -11.716 1.00 89.75 326 LEU A C 1
ATOM 2553 O O . LEU A 1 326 ? 13.369 -16.444 -12.293 1.00 89.75 326 LEU A O 1
ATOM 2557 N N . ALA A 1 327 ? 11.228 -17.112 -12.136 1.00 89.75 327 ALA A N 1
ATOM 2558 C CA . ALA A 1 327 ? 11.260 -17.967 -13.320 1.00 89.75 327 ALA A CA 1
ATOM 2559 C C . ALA A 1 327 ? 11.481 -17.153 -14.608 1.00 89.75 327 ALA A C 1
ATOM 2561 O O . ALA A 1 327 ? 12.337 -17.507 -15.424 1.00 89.75 327 ALA A O 1
ATOM 2562 N N . PHE A 1 328 ? 10.776 -16.027 -14.762 1.00 86.12 328 PHE A N 1
ATOM 2563 C CA . PHE A 1 328 ? 10.982 -15.082 -15.863 1.00 86.12 328 PHE A CA 1
ATOM 2564 C C . PHE A 1 328 ? 12.410 -14.541 -15.877 1.00 86.12 328 PHE A C 1
ATOM 2566 O O . PHE A 1 328 ? 13.045 -14.513 -16.932 1.00 86.12 328 PHE A O 1
ATOM 2573 N N . LYS A 1 329 ? 12.948 -14.191 -14.705 1.00 84.12 329 LYS A N 1
ATOM 2574 C CA . LYS A 1 329 ? 14.332 -13.738 -14.569 1.00 84.12 329 LYS A CA 1
ATOM 2575 C C . LYS A 1 329 ? 15.337 -14.793 -15.014 1.00 84.12 329 LYS A C 1
ATOM 2577 O O . LYS A 1 329 ? 16.203 -14.512 -15.833 1.00 84.12 329 LYS A O 1
ATOM 2582 N N . ALA A 1 330 ? 15.181 -16.025 -14.530 1.00 87.31 330 ALA A N 1
ATOM 2583 C CA . ALA A 1 330 ? 16.062 -17.134 -14.881 1.00 87.31 330 ALA A CA 1
ATOM 2584 C C . ALA A 1 330 ? 16.047 -17.432 -16.390 1.00 87.31 330 ALA A C 1
ATOM 2586 O O . ALA A 1 330 ? 17.091 -17.736 -16.972 1.00 87.31 330 ALA A O 1
ATOM 2587 N N . LYS A 1 331 ? 14.878 -17.314 -17.035 1.00 86.94 331 LYS A N 1
ATOM 2588 C CA . LYS A 1 331 ? 14.751 -17.434 -18.491 1.00 86.94 331 LYS A CA 1
ATOM 2589 C C . LYS A 1 331 ? 15.487 -16.299 -19.213 1.00 86.94 331 LYS A C 1
ATOM 2591 O O . LYS A 1 331 ? 16.304 -16.588 -20.085 1.00 86.94 331 LYS A O 1
ATOM 2596 N N . SER A 1 332 ? 15.236 -15.049 -18.818 1.00 82.31 332 SER A N 1
ATOM 2597 C CA . SER A 1 332 ? 15.861 -13.852 -19.400 1.00 82.31 332 SER A CA 1
ATOM 2598 C C . SER A 1 332 ? 17.390 -13.901 -19.300 1.00 82.31 332 SER A C 1
ATOM 2600 O O . SER A 1 332 ? 18.088 -13.740 -20.299 1.00 82.31 332 SER A O 1
ATOM 2602 N N . ASP A 1 333 ? 17.931 -14.224 -18.122 1.00 80.50 333 ASP A N 1
ATOM 2603 C CA . ASP A 1 333 ? 19.378 -14.357 -17.905 1.00 80.50 333 ASP A CA 1
ATOM 2604 C C . ASP A 1 333 ? 19.987 -15.485 -18.761 1.00 80.50 333 ASP A C 1
ATOM 2606 O O . ASP A 1 333 ? 21.124 -15.394 -19.240 1.00 80.50 333 ASP A O 1
ATOM 2610 N N . GLY A 1 334 ? 19.224 -16.562 -18.976 1.00 81.88 334 GLY A N 1
ATOM 2611 C CA . GLY A 1 334 ? 19.606 -17.676 -19.838 1.00 81.88 334 GLY A CA 1
ATOM 2612 C C . GLY A 1 334 ? 19.705 -17.293 -21.316 1.00 81.88 334 GLY A C 1
ATOM 2613 O O . GLY A 1 334 ? 20.646 -17.723 -21.988 1.00 81.88 334 GLY A O 1
ATOM 2614 N N . GLU A 1 335 ? 18.769 -16.487 -21.818 1.00 81.62 335 GLU A N 1
ATOM 2615 C CA . GLU A 1 335 ? 18.767 -15.973 -23.196 1.00 81.62 335 GLU A CA 1
ATOM 2616 C C . GLU A 1 335 ? 19.949 -15.024 -23.429 1.00 81.62 335 GLU A C 1
ATOM 2618 O O . GLU A 1 335 ? 20.754 -15.273 -24.329 1.00 81.62 335 GLU A O 1
ATOM 2623 N N . VAL A 1 336 ? 20.169 -14.063 -22.526 1.00 77.69 336 VAL A N 1
ATOM 2624 C CA . VAL A 1 336 ? 21.316 -13.135 -22.578 1.00 77.69 336 VAL A CA 1
ATOM 2625 C C . VAL A 1 336 ? 22.658 -13.882 -22.567 1.00 77.69 336 VAL A C 1
ATOM 2627 O O . VAL A 1 336 ? 23.614 -13.501 -23.247 1.00 77.69 336 VAL A O 1
ATOM 2630 N N . ARG A 1 337 ? 22.771 -14.976 -21.799 1.00 76.25 337 ARG A N 1
ATOM 2631 C CA . ARG A 1 337 ? 23.993 -15.799 -21.777 1.00 76.25 337 ARG A CA 1
ATOM 2632 C C . ARG A 1 337 ? 24.200 -16.581 -23.076 1.00 76.25 337 ARG A C 1
ATOM 2634 O O . ARG A 1 337 ? 25.351 -16.807 -23.455 1.00 76.25 337 ARG A O 1
ATOM 2641 N N . LYS A 1 338 ? 23.127 -17.042 -23.726 1.00 78.94 338 LYS A N 1
ATOM 2642 C CA . LYS A 1 338 ? 23.207 -17.734 -25.023 1.00 78.94 338 LYS A CA 1
ATOM 2643 C C . LYS A 1 338 ? 23.624 -16.772 -26.126 1.00 78.94 338 LYS A C 1
ATOM 2645 O O . LYS A 1 338 ? 24.515 -17.122 -26.891 1.00 78.94 338 LYS A O 1
ATOM 2650 N N . GLU A 1 339 ? 23.052 -15.574 -26.147 1.00 76.75 339 GLU A N 1
ATOM 2651 C CA . GLU A 1 339 ? 23.393 -14.520 -27.103 1.00 76.75 339 GLU A CA 1
ATOM 2652 C C . GLU A 1 339 ? 24.869 -14.118 -26.987 1.00 76.75 339 GLU A C 1
ATOM 2654 O O . GLU A 1 339 ? 25.605 -14.225 -27.964 1.00 76.75 339 GLU A O 1
ATOM 2659 N N . ARG A 1 340 ? 25.363 -13.845 -25.766 1.00 72.88 340 ARG A N 1
ATOM 2660 C CA . ARG A 1 340 ? 26.799 -13.583 -25.532 1.00 72.88 340 ARG A CA 1
ATOM 2661 C C . ARG A 1 340 ? 27.717 -14.722 -25.982 1.00 72.88 340 ARG A C 1
ATOM 2663 O O . ARG A 1 340 ? 28.827 -14.473 -26.441 1.00 72.88 340 ARG A O 1
ATOM 2670 N N . ARG A 1 341 ? 27.286 -15.981 -25.839 1.00 73.62 341 ARG A N 1
ATOM 2671 C CA . ARG A 1 341 ? 28.080 -17.141 -26.279 1.00 73.62 341 ARG A CA 1
ATOM 2672 C C . ARG A 1 341 ? 28.055 -17.304 -27.801 1.00 73.62 341 ARG A C 1
ATOM 2674 O O . ARG A 1 341 ? 29.064 -17.708 -28.370 1.00 73.62 341 ARG A O 1
ATOM 2681 N N . GLY A 1 342 ? 26.931 -16.995 -28.445 1.00 70.12 342 GLY A N 1
ATOM 2682 C CA . GLY A 1 342 ? 26.817 -16.940 -29.902 1.00 70.12 342 GLY A CA 1
ATOM 2683 C C . GLY A 1 342 ? 27.733 -15.869 -30.490 1.00 70.12 342 GLY A C 1
ATOM 2684 O O . GLY A 1 342 ? 28.528 -16.177 -31.370 1.00 70.12 342 GLY A O 1
ATOM 2685 N N . ASP A 1 343 ? 27.714 -14.666 -29.922 1.00 62.16 343 ASP A N 1
ATOM 2686 C CA . ASP A 1 343 ? 28.533 -13.533 -30.368 1.00 62.16 343 ASP A CA 1
ATOM 2687 C C . ASP A 1 343 ? 30.045 -13.786 -30.186 1.00 62.16 343 ASP A C 1
ATOM 2689 O O . ASP A 1 343 ? 30.850 -13.557 -31.089 1.00 62.16 343 ASP A O 1
ATOM 2693 N N . GLN A 1 344 ? 30.444 -14.413 -29.070 1.00 56.44 344 GLN A N 1
ATOM 2694 C CA . GLN A 1 344 ? 31.822 -14.893 -28.887 1.00 56.44 344 GLN A CA 1
ATOM 2695 C C . GLN A 1 344 ? 32.209 -16.002 -29.875 1.00 56.44 344 GLN A C 1
ATOM 2697 O O . GLN A 1 344 ? 33.362 -16.071 -30.284 1.00 56.44 344 GLN A O 1
ATOM 2702 N N . SER A 1 345 ? 31.270 -16.862 -30.280 1.00 54.09 345 SER A N 1
ATOM 2703 C CA . SER A 1 345 ? 31.542 -17.915 -31.270 1.00 54.09 345 SER A CA 1
ATOM 2704 C C . SER A 1 345 ? 31.724 -17.338 -32.679 1.00 54.09 345 SER A C 1
ATOM 2706 O O . SER A 1 345 ? 32.527 -17.866 -33.439 1.00 54.09 345 SER A O 1
ATOM 2708 N N . PHE A 1 346 ? 31.040 -16.238 -33.011 1.00 50.38 346 PHE A N 1
ATOM 2709 C CA . PHE A 1 346 ? 31.272 -15.479 -34.246 1.00 50.38 346 PHE A CA 1
ATOM 2710 C C . PHE A 1 346 ? 32.565 -14.648 -34.192 1.00 50.38 346 PHE A C 1
ATOM 2712 O O . PHE A 1 346 ? 33.251 -14.528 -35.202 1.00 50.38 346 PHE A O 1
ATOM 2719 N N . SER A 1 347 ? 32.950 -14.148 -33.014 1.00 47.88 347 SER A N 1
ATOM 2720 C CA . SER A 1 347 ? 34.178 -13.357 -32.820 1.00 47.88 347 SER A CA 1
ATOM 2721 C C . SER A 1 347 ? 35.478 -14.183 -32.831 1.00 47.88 347 SER A C 1
ATOM 2723 O O . SER A 1 347 ? 36.556 -13.611 -32.947 1.00 47.88 347 SER A O 1
ATOM 2725 N N . VAL A 1 348 ? 35.404 -15.514 -32.692 1.00 45.28 348 VAL A N 1
ATOM 2726 C CA . VAL A 1 348 ? 36.570 -16.433 -32.687 1.00 45.28 348 VAL A CA 1
ATOM 2727 C C . VAL A 1 348 ? 36.828 -17.059 -34.072 1.00 45.28 348 VAL A C 1
ATOM 2729 O O . VAL A 1 348 ? 37.755 -17.846 -34.242 1.00 45.28 348 VAL A O 1
ATOM 2732 N N . VAL A 1 349 ? 36.054 -16.682 -35.095 1.00 42.62 349 VAL A N 1
ATOM 2733 C CA . VAL A 1 349 ? 36.295 -17.069 -36.495 1.00 42.62 349 VAL A CA 1
ATOM 2734 C C . VAL A 1 349 ? 36.851 -15.874 -37.274 1.00 42.62 349 VAL A C 1
ATOM 2736 O O . VAL A 1 349 ? 36.177 -15.379 -38.168 1.00 42.62 349 VAL A O 1
ATOM 2739 N N . ILE A 1 350 ? 38.056 -15.402 -36.930 1.00 35.97 350 ILE A N 1
ATOM 2740 C CA . ILE A 1 350 ? 38.972 -14.658 -37.825 1.00 35.97 350 ILE A CA 1
ATOM 2741 C C . ILE A 1 350 ? 40.410 -15.014 -37.453 1.00 35.97 350 ILE A C 1
ATOM 2743 O O . ILE A 1 350 ? 40.754 -14.873 -36.256 1.00 35.97 350 ILE A O 1
#

Organism: NCBI:txid1714386

pLDDT: mean 75.81, std 15.93, range [35.97, 95.69]

Sequence (350 aa):
MDILQCQNPMHCKGGVDTDDLCAEGYTGPLCAACDTNFAAVGFGQSLTCNVCDMNSEATVAIIVAIILLVFAAILACYLKKGLGEDAQSLLRQRSRSASEAISSTAQNFE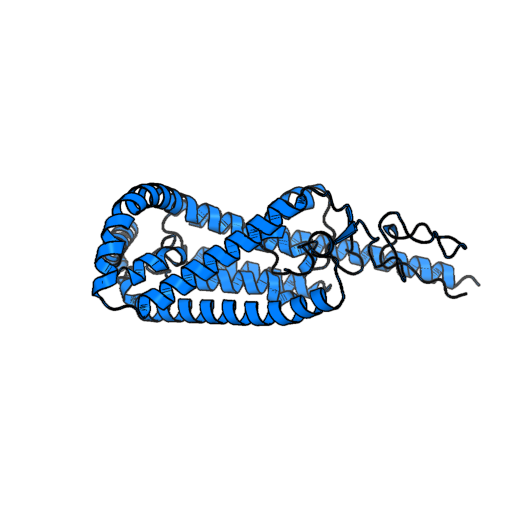KYQPIIKIIFTYYQVVGSLGFVYILNFPRDFYAVTSVFGGIVSLDFISFIPLGCIAPADFYSELLAYTLVPLFLIKVFQVFLTLTFILYKKRDKLDPCQKSFASSMREDDALKKALSIRSSLEEEDSSIRSLGFLYSSYEPRMWWFEVFETLRRLGLTGFLVFLVPGTAAQVVFSMIMCNSAMRVYSGCKPFISDFYDSFSKVAQVQLFYTMFDALAFKAKSDGEVRKERRGDQSFSVVI

Foldseek 3Di:
DDDDAALENQQAPDDPDPPRGGDAQFDDDSSQHGDLQWFWADHRNPTDTHGQDLVCQVVVCVVVVVVVVVVVVVVVVVVVVVDDPPVVVVVVVVCVVVVVVVVVVVVVCLVCLLVCVLVLLLLLLLLLLCVLQVFDDDPVSCVVSVVSNLVRQLCPPRNPSVCSNDPPDPVVSVCCVVVSVVVVVVVVVVLVVLLVVLVVCLCLLFVPLVVQVVVDPSLVSQVVRVVSSVVSCVVDVVVVVSCSQQVQWGSVQSCVSVVSVVLSCCSRPVLSPPPHNDLVSLVVNLVSLVVVLVCLVVVVTGSDPVSSVVSNVSSVVSSVSSVVSSVSSVVVVVVVVVVVVVVVVVVPPD